Protein AF-A0A8E0M807-F1 (afdb_monomer_lite)

pLDDT: mean 90.89, std 5.0, range [65.88, 97.62]

Radius of gyration: 22.68 Å; chains: 1; bounding box: 58×45×53 Å

Secondary structure (DSSP, 8-state):
-HHHHHHHHHHHHHHHHHHHHHHHHHHHHHS-GGGGGTT-HHHHHTTT-HHHHHHHHHHHHHHTTSEEEE-HHHHHHHHHHHSTT----SS--HHHHHHHHHHHHHTTPEEEE-SSS--EEEEEEPPHHHHHHHHHHTSS-B--TTS---TT-TT---EEEEEEETTTEEEEEEESSSSSEEEEE-SSSSSEEE-SB-

Structure (mmCIF, N/CA/C/O backbone):
data_AF-A0A8E0M807-F1
#
_entry.id   AF-A0A8E0M807-F1
#
loop_
_atom_site.group_PDB
_atom_site.id
_atom_site.type_symbol
_atom_site.label_atom_id
_atom_site.label_alt_id
_atom_site.label_comp_id
_atom_site.label_asym_id
_atom_site.label_entity_id
_atom_site.label_seq_id
_atom_site.pdbx_PDB_ins_code
_atom_site.Cartn_x
_atom_site.Cartn_y
_atom_site.Cartn_z
_atom_site.occupancy
_atom_site.B_iso_or_equiv
_atom_site.auth_seq_id
_atom_site.auth_comp_id
_atom_site.auth_asym_id
_atom_site.auth_atom_id
_atom_site.pdbx_PDB_model_num
ATOM 1 N N . MET A 1 1 ? 30.697 -24.477 -22.566 1.00 70.25 1 MET A N 1
ATOM 2 C CA . MET A 1 1 ? 30.585 -23.021 -22.293 1.00 70.25 1 MET A CA 1
ATOM 3 C C . MET A 1 1 ? 29.196 -22.583 -21.816 1.00 70.25 1 MET A C 1
ATOM 5 O O . MET A 1 1 ? 29.130 -21.971 -20.761 1.00 70.25 1 MET A O 1
ATOM 9 N N . LYS A 1 2 ? 28.086 -22.935 -22.494 1.00 82.44 2 LYS A N 1
ATOM 10 C CA . LYS A 1 2 ? 26.717 -22.517 -22.095 1.00 82.44 2 LYS A CA 1
ATOM 11 C C . LYS A 1 2 ? 26.330 -22.881 -20.646 1.00 82.44 2 LYS A C 1
ATOM 13 O O . LYS A 1 2 ? 25.851 -22.021 -19.919 1.00 82.44 2 LYS A O 1
ATOM 18 N N . ARG A 1 3 ? 26.614 -24.115 -20.195 1.00 87.44 3 ARG A N 1
ATOM 19 C CA . ARG A 1 3 ? 26.366 -24.547 -18.799 1.00 87.44 3 ARG A CA 1
ATOM 20 C C . ARG A 1 3 ? 27.179 -23.743 -17.778 1.00 87.44 3 ARG A C 1
ATOM 22 O O . ARG A 1 3 ? 26.632 -23.305 -16.778 1.00 87.44 3 ARG A O 1
ATOM 29 N N . TYR A 1 4 ? 28.461 -23.503 -18.054 1.00 91.12 4 TYR A N 1
ATOM 30 C CA . TYR A 1 4 ? 29.339 -22.723 -17.174 1.00 91.12 4 TYR A CA 1
ATOM 31 C C . TYR A 1 4 ? 28.866 -21.269 -17.030 1.00 91.12 4 TYR A C 1
ATOM 33 O O . TYR A 1 4 ? 28.752 -20.771 -15.914 1.00 91.12 4 TYR A O 1
ATOM 41 N N . VAL A 1 5 ? 28.526 -20.611 -18.146 1.00 92.94 5 VAL A N 1
ATOM 42 C CA . VAL A 1 5 ? 27.999 -19.235 -18.136 1.00 92.94 5 VAL A CA 1
ATOM 43 C C . VAL A 1 5 ? 26.671 -19.165 -17.378 1.00 92.94 5 VAL A C 1
ATOM 45 O O . VAL A 1 5 ? 26.507 -18.293 -16.531 1.00 92.94 5 VAL A O 1
ATOM 48 N N . PHE A 1 6 ? 25.761 -20.116 -17.606 1.00 93.81 6 PHE A N 1
ATOM 49 C CA . PHE A 1 6 ? 24.493 -20.188 -16.879 1.00 93.81 6 PHE A CA 1
ATOM 50 C C . PHE A 1 6 ? 24.693 -20.332 -15.363 1.00 93.81 6 PHE A C 1
ATOM 52 O O . PHE A 1 6 ? 24.164 -19.526 -14.603 1.00 93.81 6 PHE A O 1
ATOM 59 N N . PHE A 1 7 ? 25.502 -21.297 -14.909 1.00 94.62 7 PHE A N 1
ATOM 60 C CA . PHE A 1 7 ? 25.760 -21.484 -13.476 1.00 94.62 7 PHE A CA 1
ATOM 61 C C . PHE A 1 7 ? 26.472 -20.285 -12.842 1.00 94.62 7 PHE A C 1
ATOM 63 O O . PHE A 1 7 ? 26.215 -19.966 -11.682 1.00 94.62 7 PHE A O 1
ATOM 70 N N . ARG A 1 8 ? 27.326 -19.585 -13.598 1.00 93.25 8 ARG A N 1
ATOM 71 C CA . ARG A 1 8 ? 27.967 -18.347 -13.142 1.00 93.25 8 ARG A CA 1
ATOM 72 C C . ARG A 1 8 ? 26.945 -17.233 -12.917 1.00 93.25 8 ARG A C 1
ATOM 74 O O . ARG A 1 8 ? 26.969 -16.602 -11.863 1.00 93.25 8 ARG A O 1
ATOM 81 N N . ILE A 1 9 ? 26.041 -17.019 -13.873 1.00 94.44 9 ILE A N 1
ATOM 82 C CA . ILE A 1 9 ? 24.974 -16.015 -13.763 1.00 94.44 9 ILE A CA 1
ATOM 83 C C . ILE A 1 9 ? 24.029 -16.374 -12.613 1.00 94.44 9 ILE A C 1
ATOM 85 O O . ILE A 1 9 ? 23.760 -15.531 -11.762 1.00 94.44 9 ILE A O 1
ATOM 89 N N . LEU A 1 10 ? 23.597 -17.634 -12.525 1.00 94.94 10 LEU A N 1
ATOM 90 C CA . LEU A 1 10 ? 22.711 -18.104 -11.461 1.00 94.94 10 LEU A CA 1
ATOM 91 C C . LEU A 1 10 ? 23.329 -17.891 -10.074 1.00 94.94 10 LEU A C 1
ATOM 93 O O . LEU A 1 10 ? 22.683 -17.319 -9.201 1.00 94.94 10 LEU A O 1
ATOM 97 N N . ARG A 1 11 ? 24.595 -18.285 -9.876 1.00 95.06 11 ARG A N 1
ATOM 98 C CA . ARG A 1 11 ? 25.301 -18.070 -8.604 1.00 95.06 11 ARG A CA 1
ATOM 99 C C . ARG A 1 11 ? 25.403 -16.584 -8.259 1.00 95.06 11 ARG A C 1
ATOM 101 O O . ARG A 1 11 ? 25.257 -16.233 -7.093 1.00 95.06 11 ARG A O 1
ATOM 108 N N . SER A 1 12 ? 25.617 -15.721 -9.254 1.00 95.19 12 SER A N 1
ATOM 109 C CA . SER A 1 12 ? 25.637 -14.269 -9.046 1.00 95.19 12 SER A CA 1
ATOM 110 C C . SER A 1 12 ? 24.275 -13.735 -8.604 1.00 95.19 12 SER A C 1
ATOM 112 O O . SER A 1 12 ? 24.212 -12.972 -7.645 1.00 95.19 12 SER A O 1
ATOM 114 N N . ILE A 1 13 ? 23.186 -14.151 -9.258 1.00 93.88 13 ILE A N 1
ATOM 115 C CA . ILE A 1 13 ? 21.823 -13.727 -8.902 1.00 93.88 13 ILE A CA 1
ATOM 116 C C . ILE A 1 13 ? 21.481 -14.193 -7.486 1.00 93.88 13 ILE A C 1
ATOM 118 O O . ILE A 1 13 ? 21.019 -13.394 -6.676 1.00 93.88 13 ILE A O 1
ATOM 122 N N . VAL A 1 14 ? 21.773 -15.455 -7.159 1.00 95.31 14 VAL A N 1
ATOM 123 C CA . VAL A 1 14 ? 21.554 -16.004 -5.813 1.00 95.31 14 VAL A CA 1
ATOM 124 C C . VAL A 1 14 ? 22.381 -15.244 -4.775 1.00 95.31 14 VAL A C 1
ATOM 126 O O . VAL A 1 14 ? 21.858 -14.895 -3.723 1.00 95.31 14 VAL A O 1
ATOM 129 N N . SER A 1 15 ? 23.644 -14.923 -5.067 1.00 96.31 15 SER A N 1
ATOM 130 C CA . SER A 1 15 ? 24.482 -14.137 -4.155 1.00 96.31 15 SER A CA 1
ATOM 131 C C . SER A 1 15 ? 23.896 -12.748 -3.891 1.00 96.31 15 SER A C 1
ATOM 133 O O . SER A 1 15 ? 23.840 -12.324 -2.740 1.00 96.31 15 SER A O 1
ATOM 135 N N . ILE A 1 16 ? 23.439 -12.046 -4.934 1.00 94.12 16 ILE A N 1
ATOM 136 C CA . ILE A 1 16 ? 22.806 -10.727 -4.796 1.00 94.12 16 ILE A CA 1
ATOM 137 C C . ILE A 1 16 ? 21.516 -10.848 -3.984 1.00 94.12 16 ILE A C 1
ATOM 139 O O . ILE A 1 16 ? 21.307 -10.072 -3.054 1.00 94.12 16 ILE A O 1
ATOM 143 N N . PHE A 1 17 ? 20.679 -11.841 -4.286 1.00 94.06 17 PHE A N 1
ATOM 144 C CA . PHE A 1 17 ? 19.439 -12.107 -3.560 1.00 94.06 17 PHE A CA 1
ATOM 145 C C . PHE A 1 17 ? 19.683 -12.371 -2.066 1.00 94.06 17 PHE A C 1
AT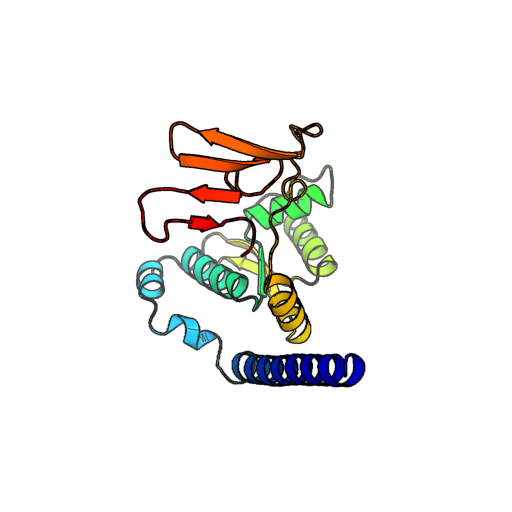OM 147 O O . PHE A 1 17 ? 18.978 -11.833 -1.215 1.00 94.06 17 PHE A O 1
ATOM 154 N N . LEU A 1 18 ? 20.704 -13.158 -1.719 1.00 95.62 18 LEU A N 1
ATOM 155 C CA . LEU A 1 18 ? 21.033 -13.442 -0.321 1.00 95.62 18 LEU A CA 1
ATOM 156 C C . LEU A 1 18 ? 21.525 -12.192 0.417 1.00 95.62 18 LEU A C 1
ATOM 158 O O . LEU A 1 18 ? 21.042 -11.907 1.511 1.00 95.62 18 LEU A O 1
ATOM 162 N N . VAL A 1 19 ? 22.438 -11.424 -0.188 1.00 96.69 19 VAL A N 1
ATOM 163 C CA . VAL A 1 19 ? 22.966 -10.190 0.419 1.00 96.69 19 VAL A CA 1
ATOM 164 C C . VAL A 1 19 ? 21.852 -9.161 0.606 1.00 96.69 19 VAL A C 1
ATOM 166 O O . VAL A 1 19 ? 21.688 -8.632 1.701 1.00 96.69 19 VAL A O 1
ATOM 169 N N . THR A 1 20 ? 21.037 -8.924 -0.424 1.00 94.25 20 THR A N 1
ATOM 170 C CA . THR A 1 20 ? 19.910 -7.977 -0.357 1.00 94.25 20 THR A CA 1
ATOM 171 C C . THR A 1 20 ? 18.864 -8.398 0.674 1.00 94.25 20 THR A C 1
ATOM 173 O O . THR A 1 20 ? 18.421 -7.558 1.455 1.00 94.25 20 THR A O 1
ATOM 176 N N . THR A 1 21 ? 18.533 -9.691 0.760 1.00 95.31 21 THR A N 1
ATOM 177 C CA . THR A 1 21 ? 17.631 -10.227 1.794 1.00 95.31 21 THR A CA 1
ATOM 178 C C . THR A 1 21 ? 18.188 -9.997 3.196 1.00 95.31 21 THR A C 1
ATOM 180 O O . THR A 1 21 ? 17.464 -9.541 4.077 1.00 95.31 21 THR A O 1
ATOM 183 N N . LEU A 1 22 ? 19.475 -10.279 3.414 1.00 95.44 22 LEU A N 1
ATOM 184 C CA . LEU A 1 22 ? 20.112 -10.105 4.717 1.00 95.44 22 LEU A CA 1
ATOM 185 C C . LEU A 1 22 ? 20.149 -8.629 5.130 1.00 95.44 22 LEU A C 1
ATOM 187 O O . LEU A 1 22 ? 19.754 -8.297 6.246 1.00 95.44 22 LEU A O 1
ATOM 191 N N . THR A 1 23 ? 20.539 -7.733 4.221 1.00 94.88 23 THR A N 1
ATOM 192 C CA . THR A 1 23 ? 20.499 -6.284 4.462 1.00 94.88 23 THR A CA 1
ATOM 193 C C . THR A 1 23 ? 19.081 -5.809 4.775 1.00 94.88 23 THR A C 1
ATOM 195 O O . THR A 1 23 ? 18.890 -5.043 5.719 1.00 94.88 23 THR A O 1
ATOM 198 N N . TYR A 1 24 ? 18.077 -6.295 4.040 1.00 93.62 24 TYR A N 1
ATOM 199 C CA . TYR A 1 24 ? 16.676 -5.975 4.301 1.00 93.62 24 TYR A CA 1
ATOM 200 C C . TYR A 1 24 ? 16.258 -6.413 5.709 1.00 93.62 24 TYR A C 1
ATOM 202 O O . TYR A 1 24 ? 15.714 -5.611 6.466 1.00 93.62 24 TYR A O 1
ATOM 210 N N . ILE A 1 25 ? 16.553 -7.656 6.102 1.00 93.50 25 ILE A N 1
ATOM 211 C CA . ILE A 1 25 ? 16.220 -8.161 7.440 1.00 93.50 25 ILE A CA 1
ATOM 212 C C . ILE A 1 25 ? 16.878 -7.297 8.521 1.00 93.50 25 ILE A C 1
ATOM 214 O O . ILE A 1 25 ? 16.195 -6.912 9.469 1.00 93.50 25 ILE A O 1
ATOM 218 N N . LEU A 1 26 ? 18.160 -6.943 8.380 1.00 93.38 26 LEU A N 1
ATOM 219 C CA . LEU A 1 26 ? 18.867 -6.100 9.352 1.00 93.38 26 LEU A CA 1
ATOM 220 C C . LEU A 1 26 ? 18.204 -4.727 9.500 1.00 93.38 26 LEU A C 1
ATOM 222 O O . LEU A 1 26 ? 17.909 -4.309 10.616 1.00 93.38 26 LEU A O 1
ATOM 226 N N . ILE A 1 27 ? 17.897 -4.055 8.389 1.00 91.50 27 ILE A N 1
ATOM 227 C CA . ILE A 1 27 ? 17.231 -2.745 8.402 1.00 91.50 27 ILE A CA 1
ATOM 228 C C . ILE A 1 27 ? 15.873 -2.835 9.108 1.00 91.50 27 ILE A C 1
ATOM 230 O O . ILE A 1 27 ? 15.597 -2.058 10.019 1.00 91.50 27 ILE A O 1
ATOM 234 N N . TYR A 1 28 ? 15.033 -3.799 8.729 1.00 89.94 28 TYR A N 1
ATOM 235 C CA . TYR A 1 28 ? 13.661 -3.895 9.236 1.00 89.94 28 TYR A CA 1
ATOM 236 C C . TYR A 1 28 ? 13.549 -4.490 10.647 1.00 89.94 28 TYR A C 1
ATOM 238 O O . TYR A 1 28 ? 12.474 -4.398 11.243 1.00 89.94 28 TYR A O 1
ATOM 246 N N . SER A 1 29 ? 14.620 -5.089 11.179 1.00 89.25 29 SER A N 1
ATOM 247 C CA . SER A 1 29 ? 14.659 -5.639 12.542 1.00 89.25 29 SER A CA 1
ATOM 248 C C . SER A 1 29 ? 15.417 -4.752 13.529 1.00 89.25 29 SER A C 1
ATOM 250 O O . SER A 1 29 ? 14.978 -4.610 14.667 1.00 89.25 29 SER A O 1
ATOM 252 N N . MET A 1 30 ? 16.530 -4.143 13.110 1.00 90.38 30 MET A N 1
ATOM 253 C CA . MET A 1 30 ? 17.420 -3.408 14.012 1.00 90.38 30 MET A CA 1
ATOM 254 C C . MET A 1 30 ? 17.142 -1.906 14.047 1.00 90.38 30 MET A C 1
ATOM 256 O O . MET A 1 30 ? 17.433 -1.267 15.057 1.00 90.38 30 MET A O 1
ATOM 260 N N . ILE A 1 31 ? 16.587 -1.322 12.978 1.00 90.06 31 ILE A N 1
ATOM 261 C CA . ILE A 1 31 ? 16.292 0.115 12.946 1.00 90.06 31 ILE A CA 1
ATOM 262 C C . ILE A 1 31 ? 14.903 0.363 13.553 1.00 90.06 31 ILE A C 1
ATOM 264 O O . ILE A 1 31 ? 13.904 -0.153 13.041 1.00 90.06 31 ILE A O 1
ATOM 268 N N . PRO A 1 32 ? 14.787 1.173 14.624 1.00 90.75 32 PRO A N 1
ATOM 269 C CA . PRO A 1 32 ? 13.494 1.469 15.226 1.00 90.75 32 PRO A CA 1
ATOM 270 C C . PRO A 1 32 ? 12.573 2.201 14.243 1.00 90.75 32 PRO A C 1
ATOM 272 O O . PRO A 1 32 ? 12.882 3.305 13.804 1.00 90.75 32 PRO A O 1
ATOM 275 N N . ARG A 1 33 ? 11.378 1.655 13.974 1.00 90.06 33 ARG A N 1
ATOM 276 C CA . ARG A 1 33 ? 10.404 2.262 13.037 1.00 90.06 33 ARG A CA 1
ATOM 277 C C . ARG A 1 33 ? 10.023 3.709 13.372 1.00 90.06 33 ARG A C 1
ATOM 279 O O . ARG A 1 33 ? 9.696 4.489 12.489 1.00 90.06 33 ARG A O 1
ATOM 286 N N . ARG A 1 34 ? 10.085 4.090 14.651 1.00 88.19 34 ARG A N 1
ATOM 287 C CA . ARG A 1 34 ? 9.781 5.458 15.104 1.00 88.19 34 ARG A CA 1
ATOM 288 C C . ARG A 1 34 ? 10.752 6.499 14.538 1.00 88.19 34 ARG A C 1
ATOM 290 O O . ARG A 1 34 ? 10.396 7.670 14.443 1.00 88.19 34 ARG A O 1
ATOM 297 N N . ASP A 1 35 ? 11.957 6.074 14.164 1.00 91.12 35 ASP A N 1
ATOM 298 C CA . ASP A 1 35 ? 13.011 6.966 13.693 1.00 91.12 35 ASP A CA 1
ATOM 299 C C . ASP A 1 35 ? 12.731 7.502 12.284 1.00 91.12 35 ASP A C 1
ATOM 301 O O . ASP A 1 35 ? 13.255 8.554 11.927 1.00 91.12 35 ASP A O 1
ATOM 305 N N . ILE A 1 36 ? 11.823 6.854 11.542 1.00 90.19 36 ILE A N 1
ATOM 306 C CA . ILE A 1 36 ? 11.351 7.269 10.211 1.00 90.19 36 ILE A CA 1
ATOM 307 C C . ILE A 1 36 ? 10.839 8.717 10.215 1.00 90.19 36 ILE A C 1
ATOM 309 O O . ILE A 1 36 ? 10.985 9.433 9.230 1.00 90.19 36 ILE A O 1
ATOM 313 N N . PHE A 1 37 ? 10.277 9.170 11.337 1.00 92.81 37 PHE A N 1
ATOM 314 C CA . PHE A 1 37 ? 9.633 10.476 11.452 1.00 92.81 37 PHE A CA 1
ATOM 315 C C . PHE A 1 37 ? 10.469 11.534 12.182 1.00 92.81 37 PHE A C 1
ATOM 317 O O . PHE A 1 37 ? 9.997 12.655 12.359 1.00 92.81 37 PHE A O 1
ATOM 324 N N . LYS A 1 38 ? 11.693 11.212 12.632 1.00 89.88 38 LYS A N 1
ATOM 325 C CA . LYS A 1 38 ? 12.500 12.103 13.495 1.00 89.88 38 LYS A CA 1
ATOM 326 C C . LYS A 1 38 ? 12.741 13.494 12.900 1.00 89.88 38 LYS A C 1
ATOM 328 O O . LYS A 1 38 ? 12.849 14.456 13.651 1.00 89.88 38 LYS A O 1
ATOM 333 N N . GLN A 1 39 ? 12.838 13.593 11.577 1.00 88.88 39 GLN A N 1
ATOM 334 C CA . GLN A 1 39 ? 13.129 14.837 10.855 1.00 88.88 39 GLN A CA 1
ATOM 335 C C . GLN A 1 39 ? 11.987 15.253 9.918 1.00 88.88 39 GLN A C 1
ATOM 337 O O . GLN A 1 39 ? 12.195 16.034 8.995 1.00 88.88 39 GLN A O 1
ATOM 342 N N . ASP A 1 40 ? 10.781 14.723 10.128 1.00 91.88 40 ASP A N 1
ATOM 343 C CA . ASP A 1 40 ? 9.645 15.006 9.258 1.00 91.88 40 ASP A CA 1
ATOM 344 C C . ASP A 1 40 ? 8.874 16.258 9.733 1.00 91.88 40 ASP A C 1
ATOM 346 O O . ASP A 1 40 ? 8.203 16.214 10.772 1.00 91.88 40 ASP A O 1
ATOM 350 N N . PRO A 1 41 ? 8.907 17.380 8.982 1.00 92.44 41 PRO A N 1
ATOM 351 C CA . PRO A 1 41 ? 8.218 18.608 9.373 1.00 92.44 41 PRO A CA 1
ATOM 352 C C . PRO A 1 41 ? 6.686 18.477 9.350 1.00 92.44 41 PRO A C 1
ATOM 354 O O . PRO A 1 41 ? 6.000 19.276 9.990 1.00 92.44 41 PRO A O 1
ATOM 357 N N . GLN A 1 42 ? 6.114 17.496 8.639 1.00 91.50 42 GLN A N 1
ATOM 358 C CA . GLN A 1 42 ? 4.660 17.293 8.615 1.00 91.50 42 GLN A CA 1
ATOM 359 C C . GLN A 1 42 ? 4.122 16.826 9.966 1.00 91.50 42 GLN A C 1
ATOM 361 O O . GLN A 1 42 ? 3.011 17.192 10.342 1.00 91.50 42 GLN A O 1
ATOM 366 N N . ILE A 1 43 ? 4.926 16.095 10.741 1.00 92.62 43 ILE A N 1
ATOM 367 C CA . ILE A 1 43 ? 4.547 15.634 12.082 1.00 92.62 43 ILE A CA 1
ATOM 368 C C . ILE A 1 43 ? 4.277 16.816 13.011 1.00 92.62 43 ILE A C 1
ATOM 370 O O . ILE A 1 43 ? 3.297 16.804 13.750 1.00 92.62 43 ILE A O 1
ATOM 374 N N . GLN A 1 44 ? 5.118 17.850 12.944 1.00 89.75 44 GLN A N 1
ATOM 375 C CA . GLN A 1 44 ? 4.944 19.065 13.741 1.00 89.75 44 GLN A CA 1
ATOM 376 C C . GLN A 1 44 ? 3.700 19.844 13.303 1.00 89.75 44 GLN A C 1
ATOM 378 O O . GLN A 1 44 ? 2.937 20.308 14.145 1.00 89.75 44 GLN A O 1
ATOM 383 N N . LYS A 1 45 ? 3.452 19.934 11.990 1.00 93.12 45 LYS A N 1
ATOM 384 C CA . LYS A 1 45 ? 2.270 20.618 11.437 1.00 93.12 45 LYS A CA 1
ATOM 385 C C . LYS A 1 45 ? 0.955 19.935 11.812 1.00 93.12 45 LYS A C 1
ATOM 387 O O . LYS A 1 45 ? -0.046 20.615 12.004 1.00 93.12 45 LYS A O 1
ATOM 392 N N . LEU A 1 46 ? 0.959 18.607 11.908 1.00 93.56 46 LEU A N 1
ATOM 393 C CA . LEU A 1 46 ? -0.215 17.802 12.249 1.00 93.56 46 LEU A CA 1
ATOM 394 C C . LEU A 1 46 ? -0.350 17.542 13.757 1.00 93.56 46 LEU A C 1
ATOM 396 O O . LEU A 1 46 ? -1.293 16.877 14.170 1.00 93.56 46 LEU A O 1
ATOM 400 N N . ALA A 1 47 ? 0.549 18.067 14.595 1.00 89.69 47 ALA A N 1
ATOM 401 C CA . ALA A 1 47 ? 0.548 17.807 16.036 1.00 89.69 47 ALA A CA 1
ATOM 402 C C . ALA A 1 47 ? -0.747 18.250 16.744 1.00 89.69 47 ALA A C 1
ATOM 404 O O . ALA A 1 47 ? -1.126 17.654 17.750 1.00 89.69 47 ALA A O 1
ATOM 405 N N . SER A 1 48 ? -1.436 19.266 16.212 1.00 91.94 48 SER A N 1
ATOM 406 C CA . SER A 1 48 ? -2.719 19.755 16.731 1.00 91.94 48 SER A CA 1
ATOM 407 C C . SER A 1 48 ? -3.924 18.891 16.341 1.00 91.94 48 SER A C 1
ATOM 409 O O . SER A 1 48 ? -4.989 19.047 16.934 1.00 91.94 48 SER A O 1
ATOM 411 N N . ASP A 1 49 ? -3.772 17.969 15.383 1.00 94.62 49 ASP A N 1
ATOM 412 C CA . ASP A 1 49 ? -4.828 17.070 14.905 1.00 94.62 49 ASP A CA 1
ATOM 413 C C . ASP A 1 49 ? -4.384 15.595 15.049 1.00 94.62 49 ASP A C 1
ATOM 415 O O . ASP A 1 49 ? -3.870 14.995 14.099 1.00 94.62 49 ASP A O 1
ATOM 419 N N . PRO A 1 50 ? -4.551 15.002 16.251 1.00 93.62 50 PRO A N 1
ATOM 420 C CA . PRO A 1 50 ? -4.176 13.622 16.556 1.00 93.62 50 PRO A CA 1
ATOM 421 C C . PRO A 1 50 ? -4.671 12.571 15.560 1.00 93.62 50 PRO A C 1
ATOM 423 O O . PRO A 1 50 ? -3.940 11.624 15.271 1.00 93.62 50 PRO A O 1
ATOM 426 N N . ASP A 1 51 ? -5.886 12.724 15.026 1.00 93.81 51 ASP A N 1
ATOM 427 C CA . ASP A 1 51 ? -6.473 11.751 14.104 1.00 93.81 51 ASP A CA 1
ATOM 428 C C . ASP A 1 51 ? -5.763 11.803 12.747 1.00 93.81 51 ASP A C 1
ATOM 430 O O . ASP A 1 51 ? -5.313 10.771 12.245 1.00 93.81 51 ASP A O 1
ATOM 434 N N . LYS A 1 52 ? -5.564 13.009 12.192 1.00 93.88 52 LYS A N 1
ATOM 435 C CA . LYS A 1 52 ? -4.794 13.179 10.948 1.00 93.88 52 LYS A CA 1
ATOM 436 C C . LYS A 1 52 ? -3.334 12.786 11.109 1.00 93.88 52 LYS A C 1
ATOM 438 O O . LYS A 1 52 ? -2.739 12.243 10.180 1.00 93.88 52 LYS A O 1
ATOM 443 N N . LEU A 1 53 ? -2.740 13.069 12.267 1.00 94.94 53 LEU A N 1
ATOM 444 C CA . LEU A 1 53 ? -1.372 12.666 12.562 1.00 94.94 53 LEU A CA 1
ATOM 445 C C . LEU A 1 53 ? -1.235 11.141 12.592 1.00 94.94 53 LEU A C 1
ATOM 447 O O . LEU A 1 53 ? -0.248 10.606 12.085 1.00 94.94 53 LEU A O 1
ATOM 451 N N . LEU A 1 54 ? -2.209 10.445 13.181 1.00 95.19 54 LEU A N 1
ATOM 452 C CA . LEU A 1 54 ? -2.247 8.988 13.189 1.00 95.19 54 LEU A CA 1
ATOM 453 C C . LEU A 1 54 ? -2.396 8.452 11.767 1.00 95.19 54 LEU A C 1
ATOM 455 O O . LEU A 1 54 ? -1.555 7.669 11.337 1.00 95.19 54 LEU A O 1
ATOM 459 N N . ASP A 1 55 ? -3.377 8.947 11.010 1.00 95.00 55 ASP A N 1
ATOM 460 C CA . ASP A 1 55 ? -3.559 8.584 9.601 1.00 95.00 55 ASP A CA 1
ATOM 461 C C . ASP A 1 55 ? -2.270 8.763 8.803 1.00 95.00 55 ASP A C 1
ATOM 463 O O . ASP A 1 55 ? -1.883 7.886 8.033 1.00 95.00 55 ASP A O 1
ATOM 467 N N . TYR A 1 56 ? -1.584 9.888 8.988 1.00 95.38 56 TYR A N 1
ATOM 468 C CA . TYR A 1 56 ? -0.322 10.167 8.318 1.00 95.38 56 TYR A CA 1
ATOM 469 C C . TYR A 1 56 ? 0.743 9.109 8.637 1.00 95.38 56 TYR A C 1
ATOM 471 O O . TYR A 1 56 ? 1.373 8.572 7.721 1.00 95.38 56 TYR A O 1
ATOM 479 N N . LYS A 1 57 ? 0.911 8.768 9.922 1.00 95.25 57 LYS A N 1
ATOM 480 C CA . LYS A 1 57 ? 1.887 7.770 10.378 1.00 95.25 57 LYS A CA 1
ATOM 481 C C . LYS A 1 57 ? 1.559 6.369 9.871 1.00 95.25 57 LYS A C 1
ATOM 483 O O . LYS A 1 57 ? 2.432 5.723 9.295 1.00 95.25 57 LYS A O 1
ATOM 488 N N . GLU A 1 58 ? 0.317 5.919 10.032 1.00 96.25 58 GLU A N 1
ATOM 489 C CA . GLU A 1 58 ? -0.108 4.582 9.604 1.00 96.25 58 GLU A CA 1
ATOM 490 C C . GLU A 1 58 ? -0.024 4.430 8.077 1.00 96.25 58 GLU A C 1
ATOM 492 O O . GLU A 1 58 ? 0.471 3.422 7.573 1.00 96.25 58 GLU A O 1
ATOM 497 N N . ASN A 1 59 ? -0.385 5.468 7.314 1.00 95.31 59 ASN A N 1
ATOM 498 C CA . ASN A 1 59 ? -0.194 5.469 5.862 1.00 95.31 59 ASN A CA 1
ATOM 499 C C . ASN A 1 59 ? 1.286 5.421 5.462 1.00 95.31 59 ASN A C 1
ATOM 501 O O . ASN A 1 59 ? 1.633 4.755 4.485 1.00 95.31 59 ASN A O 1
ATOM 505 N N . ALA A 1 60 ? 2.168 6.127 6.171 1.00 95.12 60 ALA A N 1
ATOM 506 C CA . ALA A 1 60 ? 3.603 6.069 5.906 1.00 95.12 60 ALA A CA 1
ATOM 507 C C . ALA A 1 60 ? 4.174 4.672 6.206 1.00 95.12 60 ALA A C 1
ATOM 509 O O . ALA A 1 60 ? 4.878 4.111 5.364 1.00 95.12 60 ALA A O 1
ATOM 510 N N . TYR A 1 61 ? 3.792 4.059 7.331 1.00 95.50 61 TYR A N 1
ATOM 511 C CA . TYR A 1 61 ? 4.155 2.674 7.636 1.00 95.50 61 TYR A CA 1
ATOM 512 C C . TYR A 1 61 ? 3.623 1.687 6.592 1.00 95.50 61 TYR A C 1
ATOM 514 O O . TYR A 1 61 ? 4.357 0.787 6.177 1.00 95.50 61 TYR A O 1
ATOM 522 N N . ALA A 1 62 ? 2.390 1.874 6.116 1.00 95.00 62 ALA A N 1
ATOM 523 C CA . ALA A 1 62 ? 1.803 1.027 5.084 1.00 95.00 62 ALA A CA 1
ATOM 524 C C . ALA A 1 62 ? 2.533 1.147 3.739 1.00 95.00 62 ALA A C 1
ATOM 526 O O . ALA A 1 62 ? 2.858 0.138 3.115 1.00 95.00 62 ALA A O 1
ATOM 527 N N . LYS A 1 63 ? 2.884 2.370 3.319 1.00 92.19 63 LYS A N 1
ATOM 528 C CA . LYS A 1 63 ? 3.687 2.611 2.103 1.00 92.19 63 LYS A CA 1
ATOM 529 C C . LYS A 1 63 ? 5.059 1.939 2.161 1.00 92.19 63 LYS A C 1
ATOM 531 O O . LYS A 1 63 ? 5.577 1.517 1.133 1.00 92.19 63 LYS A O 1
ATOM 536 N N . MET A 1 64 ? 5.633 1.833 3.355 1.00 91.12 64 MET A N 1
ATOM 537 C CA . MET A 1 64 ? 6.912 1.168 3.604 1.00 91.12 64 MET A CA 1
ATOM 538 C C . MET A 1 64 ? 6.769 -0.342 3.867 1.00 91.12 64 MET A C 1
ATOM 540 O O . MET A 1 64 ? 7.744 -0.993 4.228 1.00 91.12 64 MET A O 1
ATOM 544 N N . ASN A 1 65 ? 5.576 -0.919 3.675 1.00 91.88 65 ASN A N 1
ATOM 545 C CA . ASN A 1 65 ? 5.274 -2.331 3.927 1.00 91.88 65 ASN A CA 1
ATOM 546 C C . ASN A 1 65 ? 5.545 -2.788 5.374 1.00 91.88 65 ASN A C 1
ATOM 548 O O . ASN A 1 65 ? 5.817 -3.964 5.599 1.00 91.88 65 ASN A O 1
ATOM 552 N N . TYR A 1 66 ? 5.458 -1.905 6.374 1.00 93.94 66 TYR A N 1
ATOM 553 C CA . TYR A 1 66 ? 5.495 -2.343 7.776 1.00 93.94 66 TYR A CA 1
ATOM 554 C C . TYR A 1 66 ? 4.169 -2.979 8.200 1.00 93.94 66 TYR A C 1
ATOM 556 O O . TYR A 1 66 ? 4.164 -4.001 8.892 1.00 93.94 66 TYR A O 1
ATOM 564 N N . ILE A 1 67 ? 3.063 -2.388 7.751 1.00 96.25 67 ILE A N 1
ATOM 565 C CA . ILE A 1 67 ? 1.699 -2.769 8.115 1.00 96.25 67 ILE A CA 1
ATOM 566 C C . ILE A 1 67 ? 0.781 -2.741 6.891 1.00 96.25 67 ILE A C 1
ATOM 568 O O . ILE A 1 67 ? 1.081 -2.073 5.905 1.00 96.25 67 ILE A O 1
ATOM 572 N N . ASP A 1 68 ? -0.374 -3.391 6.978 1.00 96.94 68 ASP A N 1
ATOM 573 C CA . ASP A 1 68 ? -1.535 -3.002 6.184 1.00 96.94 68 ASP A CA 1
ATOM 574 C C . ASP A 1 68 ? -2.399 -2.044 7.002 1.00 96.94 68 ASP A C 1
ATOM 576 O O . ASP A 1 68 ? -2.727 -2.321 8.157 1.00 96.94 68 ASP A O 1
ATOM 580 N N . TYR A 1 69 ? -2.796 -0.936 6.380 1.00 97.62 69 TYR A N 1
ATOM 581 C CA . TYR A 1 69 ? -3.636 0.080 6.997 1.00 97.62 69 TYR A CA 1
ATOM 582 C C . TYR A 1 69 ? -4.977 0.204 6.276 1.00 97.62 69 TYR A C 1
ATOM 584 O O . TYR A 1 69 ? -5.037 0.204 5.044 1.00 97.62 69 TYR A O 1
ATOM 592 N N . VAL A 1 70 ? -6.058 0.302 7.047 1.00 96.25 70 VAL A N 1
ATOM 593 C CA . VAL A 1 70 ? -7.412 0.520 6.542 1.00 96.25 70 VAL A CA 1
ATOM 594 C C . VAL A 1 70 ? -8.065 1.623 7.363 1.00 96.25 70 VAL A C 1
ATOM 596 O O . VAL A 1 70 ? -8.394 1.429 8.534 1.00 96.25 70 VAL A O 1
ATOM 599 N N . ASP A 1 71 ? -8.265 2.772 6.726 1.00 94.62 71 ASP A N 1
ATOM 600 C CA . ASP A 1 71 ? -8.983 3.908 7.296 1.00 94.62 71 ASP A CA 1
ATOM 601 C C . ASP A 1 71 ? -10.484 3.603 7.447 1.00 94.62 71 ASP A 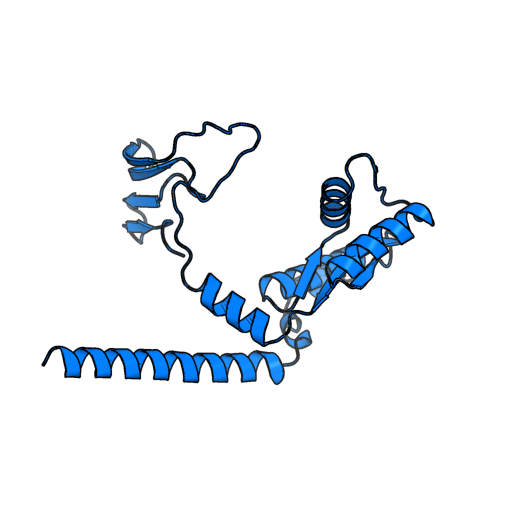C 1
ATOM 603 O O . ASP A 1 71 ? -10.997 2.587 6.972 1.00 94.62 71 ASP A O 1
ATOM 607 N N . THR A 1 72 ? -11.233 4.503 8.085 1.00 92.88 72 THR A N 1
ATOM 608 C CA . THR A 1 72 ? -12.674 4.298 8.308 1.00 92.88 72 THR A CA 1
ATOM 609 C C . THR A 1 72 ? -13.454 4.049 7.020 1.00 92.88 72 THR A C 1
ATOM 611 O O . THR A 1 72 ? -14.326 3.179 6.982 1.00 92.88 72 THR A O 1
ATOM 614 N N . LYS A 1 73 ? -13.158 4.802 5.953 1.00 92.12 73 LYS A N 1
ATOM 615 C CA . LYS A 1 73 ? -13.876 4.677 4.678 1.00 92.12 73 LYS A CA 1
ATOM 616 C C . LYS A 1 73 ? -13.570 3.340 4.011 1.00 92.12 73 LYS A C 1
ATOM 618 O O . LYS A 1 73 ? -14.492 2.649 3.578 1.00 92.12 73 LYS A O 1
ATOM 623 N N . GLY A 1 74 ? -12.295 2.960 3.962 1.00 92.06 74 GLY A N 1
ATOM 624 C CA . GLY A 1 74 ? -11.863 1.670 3.449 1.00 92.06 74 GLY A CA 1
ATOM 625 C C . GLY A 1 74 ? -12.437 0.508 4.254 1.00 92.06 74 GLY A C 1
ATOM 626 O O . GLY A 1 74 ? -12.827 -0.498 3.666 1.00 92.06 74 GLY A O 1
ATOM 627 N N . LEU A 1 75 ? -12.549 0.650 5.576 1.00 92.81 75 LEU A N 1
ATOM 628 C CA . LEU A 1 75 ? -13.079 -0.389 6.456 1.00 92.81 75 LEU A CA 1
ATOM 629 C C . LEU A 1 75 ? -14.557 -0.649 6.164 1.00 92.81 75 LEU A C 1
ATOM 631 O O . LEU A 1 75 ? -14.937 -1.798 5.945 1.00 92.81 75 LEU A O 1
ATOM 635 N N . ILE A 1 76 ? -15.365 0.413 6.080 1.00 92.12 76 ILE A N 1
ATOM 636 C CA . ILE A 1 76 ? -16.778 0.322 5.688 1.00 92.12 76 ILE A CA 1
ATOM 637 C C . ILE A 1 76 ? -16.899 -0.373 4.329 1.00 92.12 76 ILE A C 1
ATOM 639 O O . ILE A 1 76 ? -17.583 -1.387 4.225 1.00 92.12 76 ILE A O 1
ATOM 643 N N . ALA A 1 77 ? -16.159 0.086 3.315 1.00 90.94 77 ALA A N 1
ATOM 644 C CA . ALA A 1 77 ? -16.225 -0.494 1.974 1.00 90.94 77 ALA A CA 1
ATOM 645 C C . ALA A 1 77 ? -15.844 -1.988 1.940 1.00 90.94 77 ALA A C 1
ATOM 647 O O . ALA A 1 77 ? -16.472 -2.780 1.235 1.00 90.94 77 ALA A O 1
ATOM 648 N N . LYS A 1 78 ? -14.823 -2.403 2.704 1.00 91.62 78 LYS A N 1
ATOM 649 C CA . LYS A 1 78 ? -14.404 -3.814 2.784 1.00 91.62 78 LYS A CA 1
ATOM 650 C C . LYS A 1 78 ? -15.439 -4.684 3.499 1.00 91.62 78 LYS A C 1
ATOM 652 O O . LYS A 1 78 ? -15.680 -5.816 3.075 1.00 91.62 78 LYS A O 1
ATOM 657 N N . VAL A 1 79 ? -16.068 -4.161 4.545 1.00 90.19 79 VAL A N 1
ATOM 658 C CA . VAL A 1 79 ? -17.114 -4.855 5.305 1.00 90.19 79 VAL A CA 1
ATOM 659 C C . VAL A 1 79 ? -18.374 -5.029 4.465 1.00 90.19 79 VAL A C 1
ATOM 661 O O . VAL A 1 79 ? -18.863 -6.149 4.341 1.00 90.19 79 VAL A O 1
ATOM 664 N N . GLU A 1 80 ? -18.853 -3.963 3.822 1.00 88.88 80 GLU A N 1
ATOM 665 C CA . GLU A 1 80 ? -20.042 -4.001 2.959 1.00 88.88 80 GLU A CA 1
ATOM 666 C C . GLU A 1 80 ? -19.854 -4.945 1.765 1.00 88.88 80 GLU A C 1
ATOM 668 O O . GLU A 1 80 ? -20.784 -5.638 1.358 1.00 88.88 80 GLU A O 1
ATOM 673 N N . LYS A 1 81 ? -18.626 -5.042 1.237 1.00 86.06 81 LYS A N 1
ATOM 674 C CA . LYS A 1 81 ? -18.285 -6.012 0.189 1.00 86.06 81 LYS A CA 1
ATOM 675 C C . LYS A 1 81 ? -18.330 -7.464 0.681 1.00 86.06 81 LYS A C 1
ATOM 677 O O . LYS A 1 81 ? -18.643 -8.355 -0.102 1.00 86.06 81 LYS A O 1
ATOM 682 N N . THR A 1 82 ? -17.986 -7.708 1.945 1.00 83.06 82 THR A N 1
ATOM 683 C CA . THR A 1 82 ? -17.934 -9.060 2.532 1.00 83.06 82 THR A CA 1
ATOM 684 C C . THR A 1 82 ? -19.312 -9.519 3.026 1.00 83.06 82 THR A C 1
ATOM 686 O O . THR A 1 82 ? -19.613 -10.709 2.996 1.00 83.06 82 THR A O 1
ATOM 689 N N . HIS A 1 83 ? -20.168 -8.578 3.431 1.00 78.00 83 HIS A N 1
ATOM 690 C CA . HIS A 1 83 ? -21.525 -8.825 3.919 1.00 78.00 83 HIS A CA 1
ATOM 691 C C . HIS A 1 83 ? -22.550 -8.036 3.088 1.00 78.00 83 HIS A C 1
ATOM 693 O O . HIS A 1 83 ? -23.004 -6.969 3.519 1.00 78.00 83 HIS A O 1
ATOM 699 N N . PRO A 1 84 ? -22.925 -8.536 1.894 1.00 71.25 84 PRO A N 1
ATOM 700 C CA . PRO A 1 84 ? -23.908 -7.865 1.052 1.00 71.25 84 PRO A CA 1
ATOM 701 C C 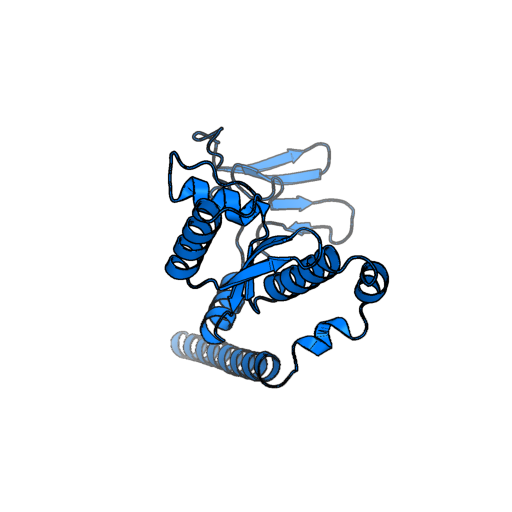. PRO A 1 84 ? -25.252 -7.758 1.789 1.00 71.25 84 PRO A C 1
ATOM 703 O O . PRO A 1 84 ? -25.824 -8.763 2.201 1.00 71.25 84 PRO A O 1
ATOM 706 N N . GLY A 1 85 ? -25.744 -6.528 1.969 1.00 65.88 85 GLY A N 1
ATOM 707 C CA . GLY A 1 85 ? -26.995 -6.225 2.683 1.00 65.88 85 GLY A CA 1
ATOM 708 C C . GLY A 1 85 ? -26.815 -5.499 4.022 1.00 65.88 85 GLY A C 1
ATOM 709 O O . GLY A 1 85 ? -27.773 -4.914 4.526 1.00 65.88 85 GLY A O 1
ATOM 710 N N . THR A 1 86 ? -25.596 -5.449 4.565 1.00 73.75 86 THR A N 1
ATOM 711 C CA . THR A 1 86 ? -25.295 -4.712 5.801 1.00 73.75 86 THR A CA 1
ATOM 712 C C . THR A 1 86 ? -24.778 -3.314 5.473 1.00 73.75 86 THR A C 1
ATOM 714 O O . THR A 1 86 ? -23.773 -3.186 4.786 1.00 73.75 86 THR A O 1
ATOM 717 N N . LYS A 1 87 ? -25.430 -2.257 5.979 1.00 77.38 87 LYS A N 1
ATOM 718 C CA . LYS A 1 87 ? -24.926 -0.873 5.885 1.00 77.38 87 LYS A CA 1
ATOM 719 C C . LYS A 1 87 ? -24.117 -0.535 7.131 1.00 77.38 87 LYS A C 1
ATOM 721 O O . LYS A 1 87 ? -24.691 -0.229 8.178 1.00 77.38 87 LYS A O 1
ATOM 726 N N . ALA A 1 88 ? -22.795 -0.607 7.026 1.00 77.19 88 ALA A N 1
ATOM 727 C CA . ALA A 1 88 ? -21.919 -0.255 8.135 1.00 77.19 88 ALA A CA 1
ATOM 728 C C . ALA A 1 88 ? -21.863 1.273 8.282 1.00 77.19 88 ALA A C 1
ATOM 730 O O . ALA A 1 88 ? -21.725 2.006 7.305 1.00 77.19 88 ALA A O 1
ATOM 731 N N . THR A 1 89 ? -21.973 1.778 9.511 1.00 81.44 89 THR A N 1
ATOM 732 C CA . THR A 1 89 ? -21.874 3.222 9.778 1.00 81.44 89 THR A CA 1
ATOM 733 C C . THR A 1 89 ? -20.708 3.527 10.706 1.00 81.44 89 THR A C 1
ATOM 735 O O . THR A 1 89 ? -20.224 2.666 11.436 1.00 81.44 89 THR A O 1
ATOM 738 N N . THR A 1 90 ? -20.269 4.784 10.715 1.00 81.06 90 THR A N 1
ATOM 739 C CA . THR A 1 90 ? -19.220 5.266 11.628 1.00 81.06 90 THR A CA 1
ATOM 740 C C . THR A 1 90 ? -19.685 5.371 13.084 1.00 81.06 90 THR A C 1
ATOM 742 O O . THR A 1 90 ? -18.871 5.566 13.983 1.00 81.06 90 THR A O 1
ATOM 745 N N . LYS A 1 91 ? -20.995 5.238 13.335 1.00 81.25 91 LYS A N 1
ATOM 746 C CA . LYS A 1 91 ? -21.592 5.380 14.665 1.00 81.25 91 LYS A CA 1
ATOM 747 C C . LYS A 1 91 ? -21.098 4.291 15.613 1.00 81.25 91 LYS A C 1
ATOM 749 O O . LYS A 1 91 ? -21.010 3.119 15.248 1.00 81.25 91 LYS A O 1
ATOM 754 N N . TYR A 1 92 ? -20.869 4.671 16.864 1.00 81.56 92 TYR A N 1
ATOM 755 C CA . TYR A 1 92 ? -20.547 3.729 17.927 1.00 81.56 92 TYR A CA 1
ATOM 756 C C . TYR A 1 92 ? -21.809 2.976 18.364 1.00 81.56 92 TYR A C 1
ATOM 758 O O . TYR A 1 92 ? -22.605 3.482 19.150 1.00 81.56 92 TYR A O 1
ATOM 766 N N . THR A 1 93 ? -22.012 1.782 17.812 1.00 85.44 93 THR A N 1
ATOM 767 C CA . THR A 1 93 ? -23.103 0.872 18.181 1.00 85.44 93 THR A CA 1
ATOM 768 C C . THR A 1 93 ? -22.540 -0.532 18.372 1.00 85.44 93 THR A C 1
ATOM 770 O O . THR A 1 93 ? -21.557 -0.891 17.721 1.00 85.44 93 THR A O 1
ATOM 773 N N . ALA A 1 94 ? -23.168 -1.338 19.233 1.00 84.69 94 ALA A N 1
ATOM 774 C CA . ALA A 1 94 ? -22.747 -2.723 19.457 1.00 84.69 94 ALA A CA 1
ATOM 775 C C . ALA A 1 94 ? -22.727 -3.527 18.144 1.00 84.69 94 ALA A C 1
ATOM 777 O O . ALA A 1 94 ? -21.766 -4.238 17.873 1.00 84.69 94 ALA A O 1
ATOM 778 N N . ALA A 1 95 ? -23.728 -3.322 17.280 1.00 86.25 95 ALA A N 1
ATOM 779 C CA . ALA A 1 95 ? -23.806 -3.964 15.971 1.00 86.25 95 ALA A CA 1
ATOM 780 C C . ALA A 1 95 ? -22.609 -3.617 15.067 1.00 86.25 95 ALA A C 1
ATOM 782 O O . ALA A 1 95 ? -21.962 -4.518 14.536 1.00 86.25 95 ALA A O 1
ATOM 783 N N . ASN A 1 96 ? -22.269 -2.327 14.931 1.00 86.88 96 ASN A N 1
ATOM 784 C CA . ASN A 1 96 ? -21.121 -1.906 14.120 1.00 86.88 96 ASN A CA 1
ATOM 785 C C . ASN A 1 96 ? -19.803 -2.425 14.698 1.00 86.88 96 ASN A C 1
ATOM 787 O O . ASN A 1 96 ? -18.938 -2.867 13.949 1.00 86.88 96 ASN A O 1
ATOM 791 N N . GLN A 1 97 ? -19.647 -2.390 16.024 1.00 89.81 97 GLN A N 1
ATOM 792 C CA . GLN A 1 97 ? -18.442 -2.889 16.675 1.00 89.81 97 GLN A CA 1
ATOM 793 C C . GLN A 1 97 ? -18.242 -4.379 16.400 1.00 89.81 97 GLN A C 1
ATOM 795 O O . GLN A 1 97 ? -17.155 -4.774 15.988 1.00 89.81 97 GLN A O 1
ATOM 800 N N . THR A 1 98 ? -19.280 -5.197 16.587 1.00 90.50 98 THR A N 1
ATOM 801 C CA . THR A 1 98 ? -19.219 -6.634 16.306 1.00 90.50 98 THR A CA 1
ATOM 802 C C . THR A 1 98 ? -18.906 -6.891 14.837 1.00 90.50 98 THR A C 1
ATOM 804 O O . THR A 1 98 ? -18.039 -7.707 14.543 1.00 90.50 98 THR A O 1
ATOM 807 N N . LEU A 1 99 ? -19.543 -6.158 13.923 1.00 90.81 99 LEU A N 1
ATOM 808 C CA . LEU A 1 99 ? -19.326 -6.302 12.486 1.00 90.81 99 LEU A CA 1
ATOM 809 C C . LEU A 1 99 ? -17.878 -5.975 12.085 1.00 90.81 99 LEU A C 1
ATOM 811 O O . LEU A 1 99 ? -17.224 -6.761 11.398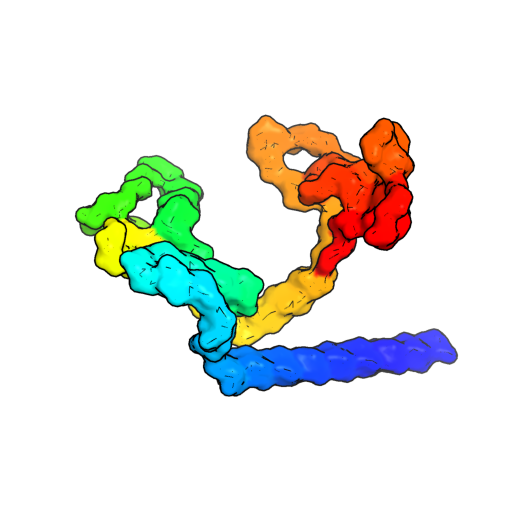 1.00 90.81 99 LEU A O 1
ATOM 815 N N . PHE A 1 100 ? -17.351 -4.838 12.546 1.00 92.75 100 PHE A N 1
ATOM 816 C CA . PHE A 1 100 ? -15.969 -4.449 12.275 1.00 92.75 100 PHE A CA 1
ATOM 817 C C . PHE A 1 100 ? -14.967 -5.404 12.923 1.00 92.75 100 PHE A C 1
ATOM 819 O O . PHE A 1 100 ? -13.959 -5.733 12.301 1.00 92.75 100 PHE A O 1
ATOM 826 N N . GLN A 1 101 ? -15.251 -5.890 14.133 1.00 93.94 101 GLN A N 1
ATOM 827 C CA . GLN A 1 101 ? -14.383 -6.836 14.827 1.00 93.94 101 GLN A CA 1
ATOM 828 C C . GLN A 1 101 ? -14.358 -8.202 14.134 1.00 93.94 101 GLN A C 1
ATOM 830 O O . GLN A 1 101 ? -13.290 -8.792 13.993 1.00 93.94 101 GLN A O 1
ATOM 835 N N . GLN A 1 102 ? -15.509 -8.697 13.674 1.00 92.56 102 GLN A N 1
ATOM 836 C CA . GLN A 1 102 ? -15.599 -9.941 12.908 1.00 92.56 102 GLN A CA 1
ATOM 837 C C . GLN A 1 102 ? -14.792 -9.842 11.616 1.00 92.56 102 GLN A C 1
ATOM 839 O O . GLN A 1 102 ? -13.968 -10.713 11.338 1.00 92.56 102 GLN A O 1
ATOM 844 N N . TRP A 1 103 ? -14.972 -8.754 10.859 1.00 93.81 103 TRP A N 1
ATOM 845 C CA . TRP A 1 103 ? -14.185 -8.522 9.653 1.00 93.81 103 TRP A CA 1
ATOM 846 C C . TRP A 1 103 ? -12.685 -8.449 9.965 1.00 93.81 103 TRP A C 1
ATOM 848 O O . TRP A 1 103 ? -11.891 -9.094 9.281 1.00 93.81 103 TRP A O 1
ATOM 858 N N . ALA A 1 104 ? -12.295 -7.720 11.015 1.00 95.25 104 ALA A N 1
ATOM 859 C CA . ALA A 1 104 ? -10.897 -7.573 11.401 1.00 95.25 104 ALA A CA 1
ATOM 860 C C . ALA A 1 104 ? -10.265 -8.929 11.758 1.00 95.25 104 ALA A C 1
ATOM 862 O O . ALA A 1 104 ? -9.263 -9.309 11.155 1.00 95.25 104 ALA A O 1
ATOM 863 N N . ASN A 1 105 ? -10.909 -9.711 12.629 1.00 94.75 105 ASN A N 1
ATOM 864 C CA . ASN A 1 105 ? -10.426 -11.029 13.047 1.00 94.75 105 ASN A CA 1
ATOM 865 C C . ASN A 1 105 ? -10.281 -11.995 11.862 1.00 94.75 105 ASN A C 1
ATOM 867 O O . ASN A 1 105 ? -9.250 -12.650 11.728 1.00 94.75 105 ASN A O 1
ATOM 871 N N . ASN A 1 106 ? -11.272 -12.036 10.966 1.00 94.19 106 ASN A N 1
ATOM 872 C CA . ASN A 1 106 ? -11.255 -12.924 9.799 1.00 94.19 106 ASN A CA 1
ATOM 873 C C . ASN A 1 106 ? -10.137 -12.587 8.800 1.00 94.19 106 ASN A C 1
ATOM 875 O O . ASN A 1 106 ? -9.715 -13.452 8.039 1.00 94.19 106 ASN A O 1
ATOM 879 N N . ASN A 1 107 ? -9.658 -11.340 8.792 1.00 93.62 107 ASN A N 1
ATOM 880 C CA . ASN A 1 107 ? -8.609 -10.869 7.886 1.00 93.62 107 ASN A CA 1
ATOM 881 C C . ASN A 1 107 ? -7.252 -10.669 8.593 1.00 93.62 107 ASN A C 1
ATOM 883 O O . ASN A 1 107 ? -6.312 -10.164 7.978 1.00 93.62 107 ASN A O 1
ATOM 887 N N . GLY A 1 108 ? -7.137 -11.033 9.877 1.00 94.56 108 GLY A N 1
ATOM 888 C CA . GLY A 1 108 ? -5.917 -10.861 10.673 1.00 94.56 108 GLY A CA 1
ATOM 889 C C . GLY A 1 108 ? -5.583 -9.406 11.026 1.00 94.56 108 GLY A C 1
ATOM 890 O O . GLY A 1 108 ? -4.426 -9.098 11.289 1.00 94.56 108 GLY A O 1
ATOM 891 N N . PHE A 1 109 ? -6.566 -8.506 11.001 1.00 97.31 109 PHE A N 1
ATOM 892 C CA . PHE A 1 109 ? -6.417 -7.111 11.409 1.00 97.31 109 PHE A CA 1
ATOM 893 C C . PHE A 1 109 ? -6.787 -6.917 1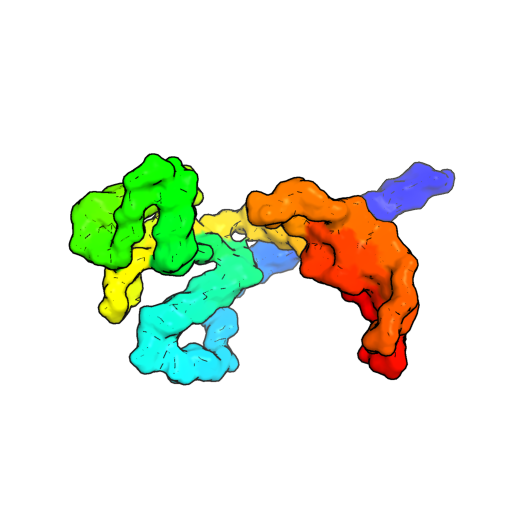2.883 1.00 97.31 109 PHE A C 1
ATOM 895 O O . PHE A 1 109 ? -7.644 -7.607 13.433 1.00 97.31 109 PHE A O 1
ATOM 902 N N . VAL A 1 110 ? -6.186 -5.904 13.498 1.00 97.06 110 VAL A N 1
ATOM 903 C CA . VAL A 1 110 ? -6.550 -5.370 14.807 1.00 97.06 110 VAL A CA 1
ATOM 904 C C . VAL A 1 110 ? -7.421 -4.135 14.600 1.00 97.06 110 VAL A C 1
ATOM 906 O O . VAL A 1 110 ? -7.073 -3.225 13.844 1.00 97.06 110 VAL A O 1
ATOM 909 N N . LEU A 1 111 ? -8.581 -4.118 15.257 1.00 96.31 111 LEU A N 1
ATOM 910 C CA . LEU A 1 111 ? -9.513 -2.999 15.216 1.00 96.31 111 LEU A CA 1
ATOM 911 C C . LEU A 1 111 ? -9.119 -1.942 16.251 1.00 96.31 111 LEU A C 1
ATOM 913 O O . LEU A 1 111 ? -8.898 -2.245 17.422 1.00 96.31 111 LEU A O 1
ATOM 917 N N . HIS A 1 112 ? -9.110 -0.686 15.827 1.00 95.38 112 HIS A N 1
ATOM 918 C CA . HIS A 1 112 ? -8.788 0.462 16.658 1.00 95.38 112 HIS A CA 1
ATOM 919 C C . HIS A 1 112 ? -9.820 1.575 16.489 1.00 95.38 112 HIS A C 1
ATOM 921 O O . HIS A 1 112 ? -10.714 1.519 15.639 1.00 95.38 112 HIS A O 1
ATOM 927 N N . ARG A 1 113 ? -9.689 2.611 17.323 1.00 93.75 113 ARG A N 1
ATOM 928 C CA . ARG A 1 113 ? -10.512 3.815 17.251 1.00 93.75 113 ARG A CA 1
ATOM 929 C C . ARG A 1 113 ? -9.659 5.064 17.310 1.00 93.75 113 ARG A C 1
ATOM 931 O O . ARG A 1 113 ? -8.699 5.128 18.076 1.00 93.75 113 ARG A O 1
ATOM 938 N N . TYR A 1 114 ? -10.041 6.053 16.519 1.00 93.38 114 TYR A N 1
ATOM 939 C CA . TYR A 1 114 ? -9.416 7.366 16.549 1.00 93.38 114 TYR A CA 1
ATOM 940 C C . TYR A 1 114 ? -9.662 8.078 17.881 1.00 93.38 114 TYR A C 1
ATOM 942 O O . TYR A 1 114 ? -10.645 7.810 18.584 1.00 93.38 114 TYR A O 1
ATOM 950 N N . GLN A 1 115 ? -8.773 9.005 18.232 1.00 91.06 115 GLN A N 1
ATOM 951 C CA . GLN A 1 115 ? -8.813 9.673 19.525 1.00 91.06 115 GLN A CA 1
ATOM 952 C C . GLN A 1 115 ? -9.922 10.724 19.578 1.00 91.06 115 GLN A C 1
ATOM 954 O O . GLN A 1 115 ? -10.637 10.777 20.583 1.00 91.06 115 GLN A O 1
ATOM 959 N N . ILE A 1 116 ? -10.083 11.519 18.518 1.00 90.69 116 ILE A N 1
ATOM 960 C CA . ILE A 1 116 ? -11.032 12.639 18.471 1.00 90.69 116 ILE A CA 1
ATOM 961 C C . ILE A 1 116 ? -12.351 12.197 17.848 1.00 90.69 116 ILE A C 1
ATOM 963 O O . ILE A 1 116 ? -13.382 12.211 18.514 1.00 90.69 116 ILE A O 1
ATOM 967 N N . SER A 1 117 ? -12.322 11.754 16.592 1.00 89.69 117 SER A N 1
ATOM 968 C CA . SER A 1 117 ? -13.521 11.387 15.831 1.00 89.69 117 SER A CA 1
ATOM 969 C C . SER A 1 117 ? -14.201 10.121 16.347 1.00 89.69 117 SER A C 1
ATOM 971 O O . SER A 1 117 ? -15.365 9.879 16.039 1.00 89.69 117 SER A O 1
ATOM 973 N N . LYS A 1 118 ? -13.481 9.299 17.126 1.00 91.81 118 LYS A N 1
ATOM 974 C CA . LYS A 1 118 ? -13.943 8.011 17.669 1.00 91.81 118 LYS A CA 1
ATOM 975 C C . LYS A 1 118 ? -14.391 6.993 16.612 1.00 91.81 118 LYS A C 1
ATOM 977 O O . LYS A 1 118 ? -14.964 5.958 16.982 1.00 91.81 118 LYS A O 1
ATOM 982 N N . ASN A 1 119 ? -14.104 7.269 15.341 1.00 92.31 119 ASN A N 1
ATOM 983 C CA . ASN A 1 119 ? -14.340 6.380 14.215 1.00 92.31 119 ASN A CA 1
ATOM 984 C C . ASN A 1 119 ? -13.435 5.145 14.309 1.00 92.31 119 ASN A C 1
ATOM 986 O O . ASN A 1 119 ? -12.431 5.152 15.024 1.00 92.31 119 ASN A O 1
ATOM 990 N N . TYR A 1 120 ? -13.788 4.093 13.579 1.00 94.12 120 TYR A N 1
ATOM 991 C CA . TYR A 1 120 ? -13.011 2.858 13.530 1.00 94.12 120 TYR A CA 1
ATOM 992 C C . TYR A 1 120 ? -11.966 2.895 12.417 1.00 94.12 120 TYR A C 1
ATOM 994 O O . TYR A 1 120 ? -12.231 3.418 11.335 1.00 94.12 120 TYR A O 1
ATOM 1002 N N . TYR A 1 121 ? -10.811 2.294 12.670 1.00 95.50 121 TYR A N 1
ATOM 1003 C CA . TYR A 1 121 ? -9.800 1.964 11.664 1.00 95.50 121 TYR A CA 1
ATOM 1004 C C . TYR A 1 121 ? -9.179 0.612 12.013 1.00 95.50 121 TYR A C 1
ATOM 1006 O O . TYR A 1 121 ? -9.357 0.117 13.128 1.00 95.50 121 TYR A O 1
ATOM 1014 N N . ALA A 1 122 ? -8.473 -0.003 11.071 1.00 97.38 122 ALA A N 1
ATOM 1015 C CA . ALA A 1 122 ? -7.866 -1.308 11.283 1.00 97.38 122 ALA A CA 1
ATOM 1016 C C . ALA A 1 122 ? -6.422 -1.349 10.777 1.00 97.38 122 ALA A C 1
ATOM 1018 O O . ALA A 1 122 ? -6.107 -0.805 9.717 1.00 97.38 122 ALA A O 1
ATOM 1019 N N . THR A 1 123 ? -5.553 -2.022 11.529 1.00 97.62 123 THR A N 1
ATOM 1020 C CA . THR A 1 123 ? -4.141 -2.227 11.176 1.00 97.62 123 THR A CA 1
ATOM 1021 C C . THR A 1 123 ? -3.809 -3.716 11.196 1.00 97.62 123 THR A C 1
ATOM 1023 O O . THR A 1 123 ? -4.422 -4.488 11.928 1.00 97.62 123 THR A O 1
ATOM 1026 N N . ARG A 1 124 ? -2.848 -4.153 10.384 1.00 97.31 124 ARG A N 1
ATOM 1027 C CA . ARG A 1 124 ? -2.278 -5.503 10.461 1.00 97.31 124 ARG A CA 1
ATOM 1028 C C . ARG A 1 124 ? -0.772 -5.411 10.341 1.00 97.31 124 ARG A C 1
ATOM 1030 O O . ARG A 1 124 ? -0.268 -4.922 9.336 1.00 97.31 124 ARG A O 1
ATOM 1037 N N . GLU A 1 125 ? -0.056 -5.905 11.341 1.00 95.38 125 GLU A N 1
ATOM 1038 C CA . GLU A 1 125 ? 1.401 -5.997 11.278 1.00 95.38 125 GLU A CA 1
ATOM 1039 C C . GLU A 1 125 ? 1.816 -7.046 10.246 1.00 95.38 125 GLU A C 1
ATOM 1041 O O . GLU A 1 125 ? 1.359 -8.191 10.280 1.00 95.38 125 GLU A O 1
ATOM 1046 N N . LEU A 1 126 ? 2.688 -6.655 9.318 1.00 94.69 126 LEU A N 1
ATOM 1047 C CA . LEU A 1 126 ? 3.215 -7.575 8.317 1.00 94.69 126 LEU A CA 1
ATOM 1048 C C . LEU A 1 126 ? 4.426 -8.312 8.903 1.00 94.69 126 LEU A C 1
ATOM 1050 O O . LEU A 1 126 ? 5.392 -7.650 9.288 1.00 94.69 126 LEU A O 1
ATOM 1054 N N . PRO A 1 127 ? 4.438 -9.654 8.965 1.00 94.62 127 PRO A N 1
ATOM 1055 C CA . PRO A 1 127 ? 5.628 -10.388 9.380 1.00 94.62 127 PRO A CA 1
ATOM 1056 C C . PRO A 1 127 ? 6.750 -10.209 8.350 1.00 94.62 127 PRO A C 1
ATOM 1058 O O . PRO A 1 127 ? 6.488 -10.045 7.158 1.00 94.62 127 PRO A O 1
ATOM 1061 N N . ILE A 1 128 ? 8.012 -10.287 8.791 1.00 92.75 128 ILE A N 1
ATOM 1062 C CA . ILE A 1 128 ? 9.201 -10.007 7.956 1.00 92.75 128 ILE A CA 1
ATOM 1063 C C . ILE A 1 128 ? 9.182 -10.786 6.631 1.00 92.75 128 ILE A C 1
ATOM 1065 O O . ILE A 1 128 ? 9.509 -10.226 5.589 1.00 92.75 128 ILE A O 1
ATOM 1069 N N . TRP A 1 129 ? 8.747 -12.046 6.647 1.00 92.69 129 TRP A N 1
ATOM 1070 C CA . TRP A 1 129 ? 8.656 -12.883 5.448 1.00 92.69 129 TRP A CA 1
ATOM 1071 C C . TRP A 1 129 ? 7.659 -12.346 4.415 1.00 92.69 129 TRP A C 1
ATOM 1073 O O . TRP A 1 129 ? 7.953 -12.346 3.222 1.00 92.69 129 TRP A O 1
ATOM 1083 N N . GLU A 1 130 ? 6.506 -11.834 4.861 1.00 94.25 130 GLU A N 1
ATOM 1084 C CA . GLU A 1 130 ? 5.530 -11.204 3.968 1.00 94.25 130 GLU A CA 1
ATOM 1085 C C . GLU A 1 130 ? 6.079 -9.882 3.422 1.00 94.25 130 GLU A C 1
ATOM 1087 O O . GLU A 1 130 ? 5.933 -9.600 2.234 1.00 94.25 130 GLU A O 1
ATOM 1092 N N . ARG A 1 131 ? 6.783 -9.104 4.256 1.00 93.69 131 ARG A N 1
ATOM 1093 C CA . ARG A 1 131 ? 7.452 -7.871 3.813 1.00 93.69 131 ARG A CA 1
ATOM 1094 C C . ARG A 1 131 ? 8.500 -8.150 2.735 1.00 93.69 131 ARG A C 1
ATOM 1096 O O . ARG A 1 131 ? 8.507 -7.470 1.715 1.00 93.69 131 ARG A O 1
ATOM 1103 N N . LEU A 1 132 ? 9.326 -9.183 2.919 1.00 93.06 132 LEU A N 1
ATOM 1104 C CA . LEU A 1 132 ? 10.308 -9.645 1.932 1.00 93.06 132 LEU A CA 1
ATOM 1105 C C . LEU A 1 132 ? 9.640 -10.107 0.634 1.00 93.06 132 LEU A C 1
ATOM 1107 O O . LEU A 1 132 ? 10.057 -9.702 -0.450 1.00 93.06 132 LEU A O 1
ATOM 1111 N N . GLY A 1 133 ? 8.581 -10.913 0.735 1.00 92.75 133 GLY A N 1
ATOM 1112 C CA . GLY A 1 133 ? 7.810 -11.354 -0.427 1.00 92.75 133 GLY A CA 1
ATOM 1113 C C . GLY A 1 133 ? 7.227 -10.175 -1.207 1.00 92.75 133 GLY A C 1
ATOM 1114 O O . GLY A 1 133 ? 7.361 -10.117 -2.427 1.00 92.75 133 GLY A O 1
ATOM 1115 N N . ARG A 1 134 ? 6.657 -9.186 -0.507 1.00 92.62 134 ARG A N 1
ATOM 1116 C CA . ARG A 1 134 ? 6.162 -7.941 -1.111 1.00 92.62 134 ARG A CA 1
ATOM 1117 C C . ARG A 1 134 ? 7.286 -7.088 -1.688 1.00 92.62 134 ARG A C 1
ATOM 1119 O O . ARG A 1 134 ? 7.085 -6.491 -2.736 1.00 92.62 134 ARG A O 1
ATOM 1126 N N . PHE A 1 135 ? 8.448 -7.016 -1.044 1.00 91.19 135 PHE A N 1
ATOM 1127 C CA . PHE A 1 135 ? 9.602 -6.276 -1.553 1.00 91.19 135 PHE A CA 1
ATOM 1128 C C . PHE A 1 135 ? 10.058 -6.833 -2.905 1.00 91.19 135 PHE A C 1
ATOM 1130 O O . PHE A 1 135 ? 10.124 -6.086 -3.877 1.00 91.19 135 PHE A O 1
ATOM 1137 N N . TYR A 1 136 ? 10.279 -8.147 -2.999 1.00 91.12 136 TYR A N 1
ATOM 1138 C CA . TYR A 1 136 ? 10.680 -8.778 -4.258 1.00 91.12 136 TYR A CA 1
ATOM 1139 C C . TYR A 1 136 ? 9.554 -8.815 -5.294 1.00 91.12 136 TYR A C 1
ATOM 1141 O O . TYR A 1 136 ? 9.803 -8.570 -6.471 1.00 91.12 136 TYR A O 1
ATOM 1149 N N . GLY A 1 137 ? 8.312 -9.066 -4.872 1.00 88.44 137 GLY A N 1
ATOM 1150 C CA . GLY A 1 137 ? 7.147 -9.066 -5.760 1.00 88.44 137 GLY A CA 1
ATOM 1151 C C . GLY A 1 137 ? 6.835 -7.691 -6.356 1.00 88.44 137 GLY A C 1
ATOM 1152 O O . GLY A 1 137 ? 6.282 -7.610 -7.446 1.00 88.44 137 GLY A O 1
ATOM 1153 N N . ASN A 1 138 ? 7.226 -6.612 -5.671 1.00 87.19 138 ASN A N 1
ATOM 1154 C CA . ASN A 1 138 ? 7.087 -5.241 -6.159 1.00 87.19 138 ASN A CA 1
ATOM 1155 C C . ASN A 1 138 ? 8.378 -4.673 -6.768 1.00 87.19 138 ASN A C 1
ATOM 1157 O O . ASN A 1 138 ? 8.399 -3.489 -7.086 1.00 87.19 138 ASN A O 1
ATOM 1161 N N . LEU A 1 139 ? 9.439 -5.476 -6.918 1.00 85.81 139 LEU A N 1
ATOM 1162 C CA . LEU A 1 139 ? 10.722 -5.010 -7.458 1.00 85.81 139 LEU A CA 1
ATOM 1163 C C . LEU A 1 139 ? 10.638 -4.684 -8.954 1.00 85.81 139 LEU A C 1
ATOM 1165 O O . LEU A 1 139 ? 11.350 -3.807 -9.428 1.00 85.81 139 LEU A O 1
ATOM 1169 N N . ILE A 1 140 ? 9.811 -5.432 -9.686 1.00 84.62 140 ILE A N 1
ATOM 1170 C CA . ILE A 1 140 ? 9.566 -5.240 -11.115 1.00 84.62 140 ILE A CA 1
ATOM 1171 C C . ILE A 1 140 ? 8.061 -5.355 -11.334 1.00 84.62 140 ILE A C 1
ATOM 1173 O O . ILE A 1 140 ? 7.502 -6.453 -11.316 1.00 84.62 140 ILE A O 1
ATOM 1177 N N . GLN A 1 141 ? 7.397 -4.223 -11.538 1.00 86.12 141 GLN A N 1
ATOM 1178 C CA . GLN A 1 141 ? 5.985 -4.168 -11.895 1.00 86.12 141 GLN A CA 1
ATOM 1179 C C . GLN A 1 141 ? 5.853 -3.896 -13.386 1.00 86.12 141 GLN A C 1
ATOM 1181 O O . GLN A 1 141 ? 6.260 -2.841 -13.866 1.00 86.12 141 GLN A O 1
ATOM 1186 N N . VAL A 1 142 ? 5.261 -4.843 -14.112 1.00 88.94 142 VAL A N 1
ATOM 1187 C CA . VAL A 1 142 ? 4.971 -4.674 -15.538 1.00 88.94 142 VAL A CA 1
ATOM 1188 C C . VAL A 1 142 ? 3.535 -4.197 -15.700 1.00 88.94 142 VAL A C 1
ATOM 1190 O O . VAL A 1 142 ? 2.593 -4.885 -15.300 1.00 88.94 142 VAL A O 1
ATOM 1193 N N . ASP A 1 143 ? 3.364 -3.025 -16.299 1.00 90.62 143 ASP A N 1
ATOM 1194 C CA . ASP A 1 143 ? 2.057 -2.524 -16.690 1.00 90.62 143 ASP A CA 1
ATOM 1195 C C . ASP A 1 143 ? 1.604 -3.245 -17.963 1.00 90.62 143 ASP A C 1
ATOM 1197 O O . ASP A 1 143 ? 2.205 -3.138 -19.031 1.00 90.62 143 ASP A O 1
ATOM 1201 N N . THR A 1 144 ? 0.549 -4.042 -17.833 1.00 90.44 144 THR A N 1
ATOM 1202 C CA . THR A 1 144 ? 0.023 -4.861 -18.926 1.00 90.44 144 THR A CA 1
ATOM 1203 C C . THR A 1 144 ? -1.389 -4.417 -19.281 1.00 90.44 144 THR A C 1
ATOM 1205 O O . THR A 1 144 ? -2.084 -3.850 -18.435 1.00 90.44 144 THR A O 1
ATOM 1208 N N . PRO A 1 145 ? -1.883 -4.719 -20.496 1.00 92.56 145 PRO A N 1
ATOM 1209 C CA . PRO A 1 145 ? -3.270 -4.453 -20.866 1.00 92.56 145 PRO A CA 1
ATOM 1210 C C . PRO A 1 145 ? -4.309 -5.026 -19.901 1.00 92.56 145 PRO A C 1
ATOM 1212 O O . PRO A 1 145 ? -5.455 -4.607 -19.959 1.00 92.56 145 PRO A O 1
ATOM 1215 N N . TRP A 1 146 ? -3.952 -5.954 -19.011 1.00 90.50 146 TRP A N 1
ATOM 1216 C CA . TRP A 1 146 ? -4.843 -6.549 -18.012 1.00 90.50 146 TRP A CA 1
ATOM 1217 C C . TRP A 1 146 ? -4.717 -5.920 -16.616 1.00 90.50 146 TRP A C 1
ATOM 1219 O O . TRP A 1 146 ? -5.303 -6.430 -15.668 1.00 90.50 146 TRP A O 1
ATOM 1229 N N . ALA A 1 147 ? -3.987 -4.815 -16.455 1.00 89.69 147 ALA A N 1
ATOM 1230 C CA . ALA A 1 147 ? -3.782 -4.190 -15.150 1.00 89.69 147 ALA A CA 1
ATOM 1231 C C . ALA A 1 147 ? -5.077 -3.603 -14.551 1.00 89.69 147 ALA A C 1
ATOM 1233 O O . ALA A 1 147 ? -5.353 -3.781 -13.365 1.00 89.69 147 ALA A O 1
ATOM 1234 N N . ILE A 1 148 ? -5.898 -2.918 -15.354 1.00 89.19 148 ILE A N 1
ATOM 1235 C CA . ILE A 1 148 ? -7.135 -2.270 -14.887 1.00 89.19 148 ILE A CA 1
ATOM 1236 C C . ILE A 1 148 ? -8.347 -3.154 -15.162 1.00 89.19 148 ILE A C 1
ATOM 1238 O O . ILE A 1 148 ? -8.582 -3.540 -16.299 1.00 89.19 148 ILE A O 1
ATOM 1242 N N . HIS A 1 149 ? -9.203 -3.389 -14.172 1.00 88.12 149 HIS A N 1
ATOM 1243 C CA . HIS A 1 149 ? -10.520 -3.997 -14.382 1.00 88.12 149 HIS A CA 1
ATOM 1244 C C . HIS A 1 149 ? -11.598 -3.029 -13.903 1.00 88.12 149 HIS A C 1
ATOM 1246 O O . HIS A 1 149 ? -11.733 -2.810 -12.703 1.00 88.12 149 HIS A O 1
ATOM 1252 N N . ASP A 1 150 ? -12.334 -2.428 -14.840 1.00 85.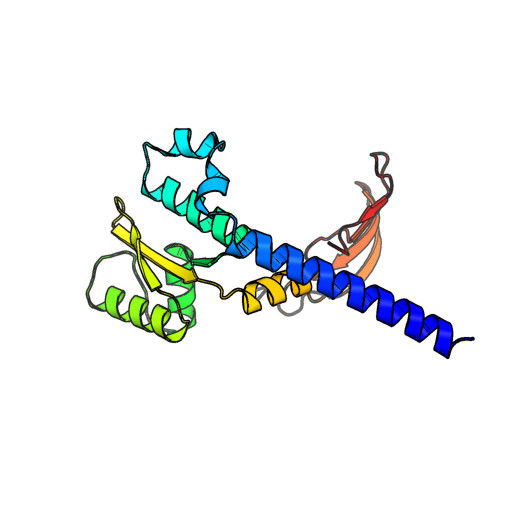56 150 ASP A N 1
ATOM 1253 C CA . ASP A 1 150 ? -13.438 -1.521 -14.527 1.00 85.56 150 ASP A CA 1
ATOM 1254 C C . ASP A 1 150 ? -14.773 -2.288 -14.551 1.00 85.56 150 ASP A C 1
ATOM 1256 O O . ASP A 1 150 ? -15.197 -2.728 -15.624 1.00 85.56 150 ASP A O 1
ATOM 1260 N N . PRO A 1 151 ? -15.470 -2.434 -13.407 1.00 86.56 151 PRO A N 1
ATOM 1261 C CA . PRO A 1 151 ? -16.790 -3.059 -13.363 1.00 86.56 151 PRO A CA 1
ATOM 1262 C C . PRO A 1 151 ? -17.833 -2.346 -14.235 1.00 86.56 151 PRO A C 1
ATOM 1264 O O . PRO A 1 151 ? -18.775 -2.984 -14.697 1.00 86.56 151 PRO A O 1
ATOM 1267 N N . LYS A 1 152 ? -17.677 -1.034 -14.471 1.00 89.88 152 LYS A N 1
ATOM 1268 C CA . LYS A 1 152 ? -18.579 -0.239 -15.318 1.00 89.88 152 LYS A CA 1
ATOM 1269 C C . LYS A 1 152 ? -18.269 -0.382 -16.810 1.00 89.88 152 LYS A C 1
ATOM 1271 O O . LYS A 1 152 ? -19.123 -0.062 -17.631 1.00 89.88 152 LYS A O 1
ATOM 1276 N N . ASN A 1 153 ? -17.085 -0.886 -17.167 1.00 88.75 153 ASN A N 1
ATOM 1277 C CA . ASN A 1 153 ? -16.688 -1.163 -18.545 1.00 88.75 153 ASN A CA 1
ATOM 1278 C C . ASN A 1 153 ? -16.016 -2.547 -18.667 1.00 88.75 153 ASN A C 1
ATOM 1280 O O . ASN A 1 153 ? -14.806 -2.650 -18.893 1.00 88.75 153 ASN A O 1
ATOM 1284 N N . PRO A 1 154 ? -16.796 -3.637 -18.546 1.00 87.56 154 PRO A N 1
ATOM 1285 C CA . PRO A 1 154 ? -16.253 -4.995 -18.558 1.00 87.56 154 PRO A CA 1
ATOM 1286 C C . PRO A 1 154 ? -15.671 -5.404 -19.920 1.00 87.56 154 PRO A C 1
ATOM 1288 O O . PRO A 1 154 ? -14.839 -6.304 -19.983 1.00 87.56 154 PRO A O 1
ATOM 1291 N N . LYS A 1 155 ? -16.078 -4.738 -21.010 1.00 88.56 155 LYS A N 1
ATOM 1292 C CA . LYS A 1 155 ? -15.614 -5.000 -22.384 1.00 88.56 155 LYS A CA 1
ATOM 1293 C C . LYS A 1 155 ? -14.540 -4.007 -22.848 1.00 88.56 155 LYS A C 1
ATOM 1295 O O . LYS A 1 155 ? -14.373 -3.814 -24.051 1.00 88.56 155 LYS A O 1
ATOM 1300 N N . LEU A 1 156 ? -13.825 -3.367 -21.916 1.00 88.75 156 LEU A N 1
ATOM 1301 C CA . LEU A 1 156 ? -12.717 -2.470 -22.243 1.00 88.75 156 LEU A CA 1
ATOM 1302 C C . LEU A 1 156 ? -11.730 -3.178 -23.181 1.00 88.75 156 LEU A C 1
ATOM 1304 O O . LEU A 1 156 ? -11.220 -4.252 -22.852 1.00 88.75 156 LEU A O 1
ATOM 1308 N N . ALA A 1 157 ? -11.453 -2.563 -24.331 1.00 90.81 157 ALA A N 1
ATOM 1309 C CA . ALA A 1 157 ? -10.497 -3.086 -25.298 1.00 90.81 157 ALA A CA 1
ATOM 1310 C C . ALA A 1 157 ? -9.108 -3.234 -24.655 1.00 90.81 157 ALA A C 1
ATOM 1312 O O . ALA A 1 157 ? -8.663 -2.360 -23.912 1.00 90.81 157 ALA A O 1
ATOM 1313 N N . ARG A 1 158 ? -8.419 -4.339 -24.941 1.00 93.69 158 ARG A N 1
ATOM 1314 C CA . ARG A 1 158 ? -7.121 -4.687 -24.347 1.00 93.69 158 ARG A CA 1
ATOM 1315 C C . ARG A 1 158 ? -6.089 -4.711 -25.456 1.00 93.69 158 ARG A C 1
ATOM 1317 O O . ARG A 1 158 ? -6.151 -5.585 -26.315 1.00 93.69 158 ARG A O 1
ATOM 1324 N N . TYR A 1 159 ? -5.185 -3.741 -25.481 1.00 93.12 159 TYR A N 1
ATOM 1325 C CA . TYR A 1 159 ? -4.179 -3.669 -26.538 1.00 93.12 159 TYR A CA 1
ATOM 1326 C C . TYR A 1 159 ? -2.951 -2.866 -26.122 1.00 93.12 159 TYR A C 1
ATOM 1328 O O . TYR A 1 159 ? -3.007 -2.049 -25.203 1.00 93.12 159 TYR A O 1
ATOM 1336 N N . LEU A 1 160 ? -1.873 -3.069 -26.878 1.00 92.94 160 LEU A N 1
ATOM 1337 C CA . LEU A 1 160 ? -0.731 -2.171 -27.003 1.00 92.94 160 LEU A CA 1
ATOM 1338 C C . LEU A 1 160 ? -0.610 -1.815 -28.487 1.00 92.94 160 LEU A C 1
ATOM 1340 O O . LEU A 1 160 ? -0.515 -2.713 -29.321 1.00 92.94 160 LEU A O 1
ATOM 1344 N N . LYS A 1 161 ? -0.655 -0.528 -28.827 1.00 94.31 161 LYS A N 1
ATOM 1345 C CA . LYS A 1 161 ? -0.533 -0.048 -30.209 1.00 94.31 161 LYS A CA 1
ATOM 1346 C C . LYS A 1 161 ? 0.412 1.135 -30.286 1.00 94.31 161 LYS A C 1
ATOM 1348 O O . LYS A 1 161 ? 0.509 1.909 -29.342 1.00 94.31 161 LYS A O 1
ATOM 1353 N N . ILE A 1 162 ? 1.099 1.274 -31.409 1.00 93.94 162 ILE A N 1
ATOM 1354 C CA . ILE A 1 162 ? 1.929 2.446 -31.671 1.00 93.94 162 ILE A CA 1
ATOM 1355 C C . ILE A 1 162 ? 1.041 3.505 -32.322 1.00 93.94 162 ILE A C 1
ATOM 1357 O O . ILE A 1 162 ? 0.396 3.231 -33.331 1.00 93.94 162 ILE A O 1
ATOM 1361 N N . GLU A 1 163 ? 1.004 4.700 -31.742 1.00 92.81 163 GLU A N 1
ATOM 1362 C CA . GLU A 1 163 ? 0.264 5.845 -32.272 1.00 92.81 163 GLU A CA 1
ATOM 1363 C C . GLU A 1 163 ? 1.128 7.102 -32.245 1.00 92.81 163 GLU A C 1
ATOM 1365 O O . GLU A 1 163 ? 2.005 7.248 -31.395 1.00 92.81 163 GLU A O 1
ATOM 1370 N N . ASN A 1 164 ? 0.870 8.017 -33.178 1.00 90.81 164 ASN A N 1
ATOM 1371 C CA . ASN A 1 164 ? 1.432 9.359 -33.142 1.00 90.81 164 ASN A CA 1
ATOM 1372 C C . ASN A 1 164 ? 0.382 10.308 -32.549 1.00 90.81 164 ASN A C 1
ATOM 1374 O O . ASN A 1 164 ? -0.623 10.611 -33.195 1.00 90.81 164 ASN A O 1
ATOM 1378 N N . ASP A 1 165 ? 0.587 10.722 -31.301 1.00 86.50 165 ASP A N 1
ATOM 1379 C CA . ASP A 1 165 ? -0.267 11.694 -30.624 1.00 86.50 165 ASP A CA 1
ATOM 1380 C C . ASP A 1 165 ? 0.296 13.109 -30.820 1.00 86.50 165 ASP A C 1
ATOM 1382 O O . ASP A 1 165 ? 1.502 13.334 -30.724 1.00 86.50 165 ASP A O 1
ATOM 1386 N N . LYS A 1 166 ? -0.577 14.098 -31.033 1.00 84.62 166 LYS A N 1
ATOM 1387 C CA . LYS A 1 166 ? -0.180 15.506 -31.192 1.00 84.62 166 LYS A CA 1
ATOM 1388 C C . LYS A 1 166 ? 0.529 16.073 -29.960 1.00 84.62 166 LYS A C 1
ATOM 1390 O O . LYS A 1 166 ? 1.281 17.032 -30.086 1.00 84.62 166 LYS A O 1
ATOM 1395 N N . THR A 1 167 ? 0.263 15.520 -28.777 1.00 81.75 167 THR A N 1
ATOM 1396 C CA . THR A 1 167 ? 0.807 16.020 -27.504 1.00 81.75 167 THR A CA 1
ATOM 1397 C C . THR A 1 167 ? 2.156 15.411 -27.139 1.00 81.75 167 THR A C 1
ATOM 1399 O O . THR A 1 167 ? 2.990 16.092 -26.548 1.00 81.75 167 THR A O 1
ATOM 1402 N N . VAL A 1 168 ? 2.376 14.139 -27.480 1.00 84.38 168 VAL A N 1
ATOM 1403 C CA . VAL A 1 168 ? 3.539 13.364 -27.015 1.00 84.38 168 VAL A CA 1
ATOM 1404 C C . VAL A 1 168 ? 4.356 12.742 -28.147 1.00 84.38 168 VAL A C 1
ATOM 1406 O O . VAL A 1 168 ? 5.352 12.081 -27.879 1.00 84.38 168 VAL A O 1
ATOM 1409 N N . GLY A 1 169 ? 3.959 12.949 -29.403 1.00 87.31 169 GLY A N 1
ATOM 1410 C CA . GLY A 1 169 ? 4.600 12.351 -30.567 1.00 87.31 169 GLY A CA 1
ATOM 1411 C C . GLY A 1 169 ? 4.331 10.851 -30.671 1.00 87.31 169 GLY A C 1
ATOM 1412 O O . GLY A 1 169 ? 3.260 10.358 -30.311 1.00 87.31 169 GLY A O 1
ATOM 1413 N N . TRP A 1 170 ? 5.307 10.114 -31.197 1.00 91.25 170 TRP A N 1
ATOM 1414 C CA . TRP A 1 170 ? 5.225 8.659 -31.291 1.00 91.25 170 TRP A CA 1
ATOM 1415 C C . TRP A 1 170 ? 5.225 8.027 -29.900 1.00 91.25 170 TRP A C 1
ATOM 1417 O O . TRP A 1 170 ? 6.116 8.275 -29.087 1.00 91.25 170 TRP A O 1
ATOM 1427 N N . ALA A 1 171 ? 4.235 7.180 -29.643 1.00 93.88 171 ALA A N 1
ATOM 1428 C CA . ALA A 1 171 ? 4.081 6.504 -28.372 1.00 93.88 171 ALA A CA 1
ATOM 1429 C C . ALA A 1 171 ? 3.537 5.083 -28.541 1.00 93.88 171 ALA A C 1
ATOM 1431 O O . ALA A 1 171 ? 2.689 4.808 -29.388 1.00 93.88 171 ALA A O 1
ATOM 1432 N N . LEU A 1 172 ? 3.989 4.185 -27.670 1.00 94.06 172 LEU A N 1
ATOM 1433 C CA . LEU A 1 172 ? 3.322 2.926 -27.382 1.00 94.06 172 LEU A CA 1
ATOM 1434 C C . LEU A 1 172 ? 2.161 3.215 -26.425 1.00 94.06 172 LEU A C 1
ATOM 1436 O O . LEU A 1 172 ? 2.368 3.525 -25.251 1.00 94.06 172 LEU A O 1
ATOM 1440 N N . VAL A 1 173 ? 0.940 3.126 -26.935 1.00 93.50 173 VAL A N 1
ATOM 1441 C CA . VAL A 1 173 ? -0.304 3.373 -26.210 1.00 93.50 173 VAL A CA 1
ATOM 1442 C C . VAL A 1 173 ? -0.929 2.052 -25.778 1.00 93.50 173 VAL A C 1
ATOM 1444 O O . VAL A 1 173 ? -1.157 1.160 -26.595 1.00 93.50 173 VAL A O 1
ATOM 1447 N N . GLY A 1 174 ? -1.245 1.942 -24.492 1.00 92.19 174 GLY A N 1
ATOM 1448 C CA . GLY A 1 174 ? -1.956 0.815 -23.905 1.00 92.19 174 GLY A CA 1
ATOM 1449 C C . GLY A 1 174 ? -3.414 1.136 -23.591 1.00 92.19 174 GLY A C 1
ATOM 1450 O O . GLY A 1 174 ? -3.743 2.242 -23.160 1.00 92.19 174 GLY A O 1
ATOM 1451 N N . SER A 1 175 ? -4.292 0.154 -23.798 1.00 93.00 175 SER A N 1
ATOM 1452 C CA . SER A 1 175 ? -5.651 0.153 -23.253 1.00 93.00 175 SER A CA 1
ATOM 1453 C C . SER A 1 175 ? -5.811 -1.006 -22.283 1.00 93.00 175 SER A C 1
ATOM 1455 O O . SER A 1 175 ? -5.425 -2.139 -22.577 1.00 93.00 175 SER A O 1
ATOM 1457 N N . GLY A 1 176 ? -6.357 -0.690 -21.108 1.00 89.94 176 GLY A N 1
ATOM 1458 C CA . GLY A 1 176 ? -6.422 -1.595 -19.965 1.00 89.94 176 GLY A CA 1
ATOM 1459 C C . GLY A 1 176 ? -5.144 -1.652 -19.115 1.00 89.94 176 GLY A C 1
ATOM 1460 O O . GLY A 1 176 ? -5.125 -2.340 -18.096 1.00 89.94 176 GLY A O 1
ATOM 1461 N N . THR A 1 177 ? -4.120 -0.892 -19.500 1.00 92.81 177 THR A N 1
ATOM 1462 C CA . THR A 1 177 ? -2.928 -0.565 -18.709 1.00 92.81 177 THR A CA 1
ATOM 1463 C C . THR A 1 177 ? -3.227 0.530 -17.681 1.00 92.81 177 THR A C 1
ATOM 1465 O O . THR A 1 177 ? -4.163 1.315 -17.847 1.00 92.81 177 THR A O 1
ATOM 1468 N N . LYS A 1 178 ? -2.416 0.621 -16.624 1.00 91.12 178 LYS A N 1
ATOM 1469 C CA . LYS A 1 178 ? -2.464 1.689 -15.617 1.00 91.12 178 LYS A CA 1
ATOM 1470 C C . LYS A 1 178 ? -2.194 3.060 -16.233 1.00 91.12 178 LYS A C 1
ATOM 1472 O O . LYS A 1 178 ? -2.870 4.030 -15.895 1.00 91.12 178 LYS A O 1
ATOM 1477 N N . TYR A 1 179 ? -1.216 3.136 -17.131 1.00 92.06 179 TYR A N 1
ATOM 1478 C CA . TYR A 1 179 ? -0.878 4.349 -17.867 1.00 92.06 179 TYR A CA 1
ATOM 1479 C C . TYR A 1 179 ? -1.284 4.214 -19.333 1.00 92.06 179 TYR A C 1
ATOM 1481 O O . TYR A 1 179 ? -1.084 3.173 -19.951 1.00 92.06 179 TYR A O 1
ATOM 1489 N N . ARG A 1 180 ? -1.830 5.274 -19.936 1.00 91.31 180 ARG A N 1
ATOM 1490 C CA . ARG A 1 180 ? -2.133 5.256 -21.376 1.00 91.31 180 ARG A CA 1
ATOM 1491 C C . ARG A 1 180 ? -0.853 5.165 -22.207 1.00 91.31 180 ARG A C 1
ATOM 1493 O O . ARG A 1 180 ? -0.768 4.329 -23.094 1.00 91.31 180 ARG A O 1
ATOM 1500 N N . TYR A 1 181 ? 0.139 6.005 -21.916 1.00 93.75 181 TYR A N 1
ATOM 1501 C CA . TYR A 1 181 ? 1.420 6.013 -22.625 1.00 93.75 181 TYR A CA 1
ATOM 1502 C C . TYR A 1 181 ? 2.417 5.115 -21.905 1.00 93.75 181 TYR A C 1
ATOM 1504 O O . TYR A 1 181 ? 2.858 5.436 -20.804 1.00 93.75 181 TYR A O 1
ATOM 1512 N N . GLN A 1 182 ? 2.751 3.991 -22.524 1.00 93.25 182 GLN A N 1
ATOM 1513 C CA . GLN A 1 182 ? 3.677 2.992 -21.996 1.00 93.25 182 GLN A CA 1
ATOM 1514 C C . GLN A 1 182 ? 5.126 3.360 -22.302 1.00 93.25 182 GLN A C 1
ATOM 1516 O O . GLN A 1 182 ? 5.982 3.271 -21.426 1.00 93.25 182 GLN A O 1
ATOM 1521 N N . ILE A 1 183 ? 5.386 3.810 -23.528 1.00 93.31 183 ILE A N 1
ATOM 1522 C CA . ILE A 1 183 ? 6.673 4.351 -23.974 1.00 93.31 183 ILE A CA 1
ATOM 1523 C C . ILE A 1 183 ? 6.369 5.541 -24.877 1.00 93.31 183 ILE A C 1
ATOM 1525 O O . ILE A 1 183 ? 5.474 5.433 -25.710 1.00 93.31 183 ILE A O 1
ATOM 1529 N N . TYR A 1 184 ? 7.063 6.663 -24.729 1.00 92.50 184 TYR A N 1
ATOM 1530 C CA . TYR A 1 184 ? 6.886 7.816 -25.617 1.00 92.50 184 TYR A CA 1
ATOM 1531 C C . TYR A 1 184 ? 8.162 8.649 -25.731 1.00 92.50 184 TYR A C 1
ATOM 1533 O O . TYR A 1 184 ? 9.042 8.575 -24.870 1.00 92.50 184 TYR A O 1
ATOM 1541 N N . PHE A 1 185 ? 8.249 9.441 -26.799 1.00 91.00 185 PHE A N 1
ATOM 1542 C CA . PHE A 1 185 ? 9.435 10.222 -27.142 1.00 91.00 185 PHE A CA 1
ATOM 1543 C C . PHE A 1 185 ? 9.100 11.711 -27.180 1.00 91.00 185 PHE A C 1
ATOM 1545 O O . PHE A 1 185 ? 8.264 12.133 -27.974 1.00 91.00 185 PHE A O 1
ATOM 1552 N N . ASN A 1 186 ? 9.759 12.522 -26.352 1.00 87.38 186 ASN A N 1
ATOM 1553 C CA . ASN A 1 186 ? 9.594 13.976 -26.384 1.00 87.38 186 ASN A CA 1
ATOM 1554 C C . ASN A 1 186 ? 10.938 14.702 -26.188 1.00 87.38 186 ASN A C 1
ATOM 1556 O O . ASN A 1 186 ? 11.973 14.079 -25.960 1.00 87.38 186 ASN A O 1
ATOM 1560 N N . SER A 1 187 ? 10.924 16.033 -26.278 1.00 87.94 187 SER A N 1
ATOM 1561 C CA . SER A 1 187 ? 12.130 16.869 -26.180 1.00 87.94 187 SER A CA 1
ATOM 1562 C C . SER A 1 187 ? 12.628 17.111 -24.747 1.00 87.94 187 SER A C 1
ATOM 1564 O O . SER A 1 187 ? 13.597 17.841 -24.558 1.00 87.94 187 SER A O 1
ATOM 1566 N N . SER A 1 188 ? 11.980 16.545 -23.727 1.00 86.88 188 SER A N 1
ATOM 1567 C CA . SER A 1 188 ? 12.398 16.668 -22.329 1.00 86.88 188 SER A CA 1
ATOM 1568 C C . SER A 1 188 ? 13.253 15.473 -21.934 1.00 86.88 188 SER A C 1
ATOM 1570 O O . SER A 1 188 ? 12.863 14.332 -22.154 1.00 86.88 188 SER A O 1
ATOM 1572 N N . PHE A 1 189 ? 14.404 15.725 -21.313 1.00 85.50 189 PHE A N 1
ATOM 1573 C CA . PHE A 1 189 ? 15.254 14.657 -20.799 1.00 85.50 189 PHE A CA 1
ATOM 1574 C C . PHE A 1 189 ? 14.567 13.923 -19.623 1.00 85.50 189 PHE A C 1
ATOM 1576 O O . PHE A 1 189 ? 14.088 14.599 -18.709 1.00 85.50 189 PHE A O 1
ATOM 1583 N N . PRO A 1 190 ? 14.536 12.575 -19.592 1.00 86.88 190 PRO A N 1
ATOM 1584 C CA . PRO A 1 190 ? 15.083 11.655 -20.594 1.00 86.88 190 PRO A CA 1
ATOM 1585 C C . PRO A 1 190 ? 14.233 11.624 -21.873 1.00 86.88 190 PRO A C 1
ATOM 1587 O O . PRO A 1 190 ? 13.031 11.432 -21.800 1.00 86.88 190 PRO A O 1
ATOM 1590 N N . TYR A 1 191 ? 14.856 11.745 -23.054 1.00 89.69 191 TYR A N 1
ATOM 1591 C CA . TYR A 1 191 ? 14.136 11.833 -24.342 1.00 89.69 191 TYR A CA 1
ATOM 1592 C C . TYR A 1 191 ? 13.266 10.602 -24.673 1.00 89.69 191 TYR A C 1
ATOM 1594 O O . TYR A 1 191 ? 12.413 10.660 -25.558 1.00 89.69 191 TYR A O 1
ATOM 1602 N N . ILE A 1 192 ? 13.487 9.490 -23.964 1.00 90.81 192 ILE A N 1
ATOM 1603 C CA . ILE A 1 192 ? 12.663 8.282 -23.982 1.00 90.81 192 ILE A CA 1
ATOM 1604 C C . ILE A 1 192 ? 12.053 8.126 -22.593 1.00 90.81 192 ILE A C 1
ATOM 1606 O O . ILE A 1 192 ? 12.770 7.941 -21.607 1.00 90.81 192 ILE A O 1
ATOM 1610 N N . HIS A 1 193 ? 10.730 8.151 -22.530 1.00 90.25 193 HIS A N 1
ATOM 1611 C CA . HIS A 1 193 ? 9.976 7.959 -21.298 1.00 90.25 193 HIS A CA 1
ATOM 1612 C C . HIS A 1 193 ? 9.380 6.560 -21.283 1.00 90.25 193 HIS A C 1
ATOM 1614 O O . HIS A 1 193 ? 8.852 6.105 -22.298 1.00 90.25 193 HIS A O 1
ATOM 1620 N N . GLN A 1 194 ? 9.428 5.889 -20.132 1.00 89.69 194 GLN A N 1
ATOM 1621 C CA . GLN A 1 194 ? 8.833 4.568 -19.939 1.00 89.69 194 GLN A CA 1
ATOM 1622 C C . GLN A 1 194 ? 7.944 4.542 -18.695 1.00 89.69 194 GLN A C 1
ATOM 1624 O O . GLN A 1 194 ? 8.328 5.022 -17.632 1.00 89.69 194 GLN A O 1
ATOM 1629 N N . ASN A 1 195 ? 6.767 3.942 -18.839 1.00 90.62 195 ASN A N 1
ATOM 1630 C CA . ASN A 1 195 ? 5.819 3.646 -17.764 1.00 90.62 195 ASN A CA 1
ATOM 1631 C C . ASN A 1 195 ? 5.472 2.149 -17.690 1.00 90.62 195 ASN A C 1
ATOM 1633 O O . ASN A 1 195 ? 4.736 1.741 -16.795 1.00 90.62 195 ASN A O 1
ATOM 1637 N N . ILE A 1 196 ? 5.983 1.347 -18.633 1.00 88.44 196 ILE A N 1
ATOM 1638 C CA . ILE A 1 196 ? 5.679 -0.083 -18.762 1.00 88.44 196 ILE A CA 1
ATOM 1639 C C . ILE A 1 196 ? 6.324 -0.946 -17.680 1.00 88.44 196 ILE A C 1
ATOM 1641 O O . ILE A 1 196 ? 5.765 -1.970 -17.308 1.00 88.44 196 ILE A O 1
ATOM 1645 N N . ILE A 1 197 ? 7.490 -0.551 -17.173 1.00 88.25 197 ILE A N 1
ATOM 1646 C CA . ILE A 1 197 ? 8.195 -1.251 -16.098 1.00 88.25 197 ILE A CA 1
ATOM 1647 C C . ILE A 1 197 ? 8.501 -0.232 -15.008 1.00 88.25 197 ILE A C 1
ATOM 1649 O O . ILE A 1 197 ? 9.000 0.857 -15.306 1.00 88.25 197 ILE A O 1
ATOM 1653 N N . LYS A 1 198 ? 8.198 -0.589 -13.761 1.00 77.44 198 LYS A N 1
ATOM 1654 C CA . LYS A 1 198 ? 8.491 0.213 -12.576 1.00 77.44 198 LYS A CA 1
ATOM 1655 C C . LYS A 1 198 ? 9.153 -0.612 -11.485 1.00 77.44 198 LYS A C 1
ATOM 1657 O O . LYS A 1 198 ? 8.783 -1.802 -11.363 1.00 77.44 198 LYS A O 1
#

Foldseek 3Di:
DVVVVVVVVVVVVVVVLVVVLVVLCCCLPVPPLVVVCVPPVVLVVCVVPQQVSVVVSQVVCVVLVQKDKFDLVRLQVQLCVVPPPDRADQDDDPVNVVSSVVSQVVVQWDWDAGDPSRGIIIMHGDPSVNSSVCCVVQVKDFFALQQDQDPVCNPWDFDWDWDQDPVFGTFGATTSTPDRGQWTADPDPVRIDGDRID

Sequence (198 aa):
MKRYVFFRILRSIVSIFLVTTLTYILIYSMIPRRDIFKQDPQIQKLASDPDKLLDYKENAYAKMNYIDYVDTKGLIAKVEKTHPGTKATTKYTAANQTLFQQWANNNGFVLHRYQISKNYYATRELPIWERLGRFYGNLIQVDTPWAIHDPKNPKLARYLKIENDKTVGWALVGSGTKYRYQIYFNSSFPYIHQNIIK

Organism: NCBI:txid1256200